Protein AF-A0A257W2F0-F1 (afdb_monomer_lite)

Secondary structure (DSSP, 8-state):
-TT-----SS-SS-----TTTT--THHHHHHTT---SS-TT----SS-----S--PPP--STTHHHHHHHHHHHHHHHTHHHHHHHHHHHHHHHHT-S---HHHIIIIIHHHHHHHHHTTT-HHHHHHHHHTSHHHH-GGGSS-SBPPHHHHHHHHHHHTTPPPPPTT-HHHHHHHHHHHHHHHHHTT--TT--SSTT--GGGT-TTTGGGGG-STTHHHHHHHHHHHHHHT-EEETTEEE---HHHHHHTSS-TTSHHHHHHHHHHHH-SSPPPHHHHHHHIIIIISTT---THHHHHHHHHHHHS--HHHHHHHHHHHHHHHHHHHTSGGGGB-

Radius of gyration: 28.96 Å; chains: 1; bounding box: 74×69×75 Å

pLDDT: mean 92.23, std 8.91, range [40.34, 98.69]

Foldseek 3Di:
DVPDPDDPPPDPDDDDDPPCPPQDAQNVCVVVVPDDPAHVVDDDDPDDDDDDDDDQDQDDDDCRVVVSVVSVVCVVCVVLQVVLLVVLLLVCCVQFNNDQDPCNSVPPSNVLSVVCVVVVNDCVVSCVPCCPDVNSVDLVRWQPAFQQQLCLLVVVCVLLVWDQDPVVPVVSNVVVVVVSQVSNVQLPRNPPCAPDPVGDCLSPPPDQRRVVSDDPRNLVSLLVSLLCQLPPADDDPRDGGHRQLVVSLVPFDCSLFLLSSLVSSCVRQFRDDDDPVVSQVLSCVQQQVNDNDRVSSNVLVVVCVVPPDPVSCVSNSRSSSRSVSVVSSDPRNSTD

Sequence (336 aa):
ALLNPTPANGSKDPQSNFDEGIYMDYKQFEKNHIVPRYEFGFGLSYTRFDYSKIAITGRSGATAGMQELDDLLNMIFSKHVEVSRYLARKLYRHFIYYKIDSATEINVIEPLALLLRNSNWEIKPVLETLLKSDHFFDMANRGCYIKSPIEFATGLCREFNVAFPNASDISKQYNMWQFIQDVGTVLQQDIGDPPDVAGWKAFYQTPQFYEIWINSDTLPFRNLFTDIMILSGYTQGGNTLIIDPVAFTKDLPNPQDPNQLIDDALDILYRVDVSDTAKAAIKTQALLTGQTQDHYWTNAWNSYIADPNPQTFQVVYTRLRNLYKYFMNLSEYQLS

Structure (mmCIF, N/CA/C/O backbone):
data_AF-A0A257W2F0-F1
#
_e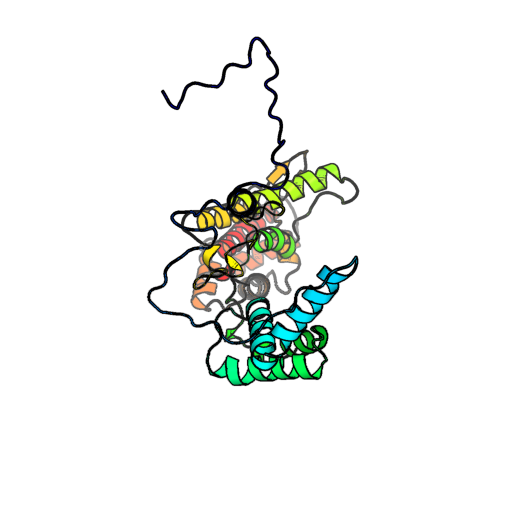ntry.id   AF-A0A257W2F0-F1
#
loop_
_atom_site.group_PDB
_atom_site.id
_atom_site.type_symbol
_atom_site.label_atom_id
_atom_site.label_alt_id
_atom_site.label_comp_id
_atom_site.label_asym_id
_atom_site.label_entity_id
_atom_site.label_seq_id
_atom_site.pdbx_PDB_ins_code
_atom_site.Cartn_x
_atom_site.Cartn_y
_atom_site.Cartn_z
_atom_site.occupancy
_atom_site.B_iso_or_equiv
_atom_site.auth_seq_id
_atom_site.auth_comp_id
_atom_site.auth_asym_id
_atom_site.auth_atom_id
_atom_site.pdbx_PDB_model_num
ATOM 1 N N . ALA A 1 1 ? 47.271 30.917 -4.966 1.00 48.25 1 ALA A N 1
ATOM 2 C CA . ALA A 1 1 ? 46.459 29.934 -4.224 1.00 48.25 1 ALA A CA 1
ATOM 3 C C . ALA A 1 1 ? 45.224 29.624 -5.058 1.00 48.25 1 ALA A C 1
ATOM 5 O O . ALA A 1 1 ? 44.589 30.560 -5.522 1.00 48.25 1 ALA A O 1
ATOM 6 N N . LEU A 1 2 ? 44.918 28.345 -5.288 1.00 40.34 2 LEU A N 1
ATOM 7 C CA . LEU A 1 2 ? 43.821 27.855 -6.148 1.00 40.34 2 LEU A CA 1
ATOM 8 C C . LEU A 1 2 ? 42.405 28.108 -5.582 1.00 40.34 2 LEU A C 1
ATOM 10 O O . LEU A 1 2 ? 41.431 27.605 -6.122 1.00 40.34 2 LEU A O 1
ATOM 14 N N . LEU A 1 3 ? 42.298 28.867 -4.489 1.00 40.97 3 LEU A N 1
ATOM 15 C CA . LEU A 1 3 ? 41.062 29.134 -3.747 1.00 40.97 3 LEU A CA 1
ATOM 16 C C . LEU A 1 3 ? 40.754 30.632 -3.634 1.00 40.97 3 LEU A C 1
ATOM 18 O O . LEU A 1 3 ? 39.936 31.036 -2.813 1.00 40.97 3 LEU A O 1
ATOM 22 N N . ASN A 1 4 ? 41.420 31.475 -4.424 1.00 52.75 4 ASN A N 1
ATOM 23 C CA . ASN A 1 4 ? 41.051 32.883 -4.462 1.00 52.75 4 ASN A CA 1
ATOM 24 C C . ASN A 1 4 ? 39.773 33.028 -5.302 1.00 52.75 4 ASN A C 1
ATOM 26 O O . ASN A 1 4 ? 39.770 32.563 -6.444 1.00 52.75 4 ASN A O 1
ATOM 30 N N . PRO A 1 5 ? 38.709 33.663 -4.782 1.00 55.75 5 PRO A N 1
ATOM 31 C CA . PRO A 1 5 ? 37.543 33.973 -5.597 1.00 55.75 5 PRO A CA 1
ATOM 32 C C . PRO A 1 5 ? 37.975 34.874 -6.758 1.00 55.75 5 PRO A C 1
ATOM 34 O O . PRO A 1 5 ? 38.733 35.824 -6.546 1.00 55.75 5 PRO A O 1
ATOM 37 N N . THR A 1 6 ? 37.513 34.582 -7.977 1.00 58.25 6 THR A N 1
ATOM 38 C CA . THR A 1 6 ? 37.716 35.477 -9.123 1.00 58.25 6 THR A CA 1
ATOM 39 C C . THR A 1 6 ? 37.028 36.802 -8.791 1.00 58.25 6 THR A C 1
ATOM 41 O O . THR A 1 6 ? 35.804 36.817 -8.641 1.00 58.25 6 THR A O 1
ATOM 44 N N . PRO A 1 7 ? 37.766 37.915 -8.629 1.00 59.81 7 PRO A N 1
ATOM 45 C CA . PRO A 1 7 ? 37.147 39.192 -8.328 1.00 59.81 7 PRO A CA 1
ATOM 46 C C . PRO A 1 7 ? 36.332 39.613 -9.548 1.00 59.81 7 PRO A C 1
ATOM 48 O O . PRO A 1 7 ? 36.879 39.749 -10.644 1.00 59.81 7 PRO A O 1
ATOM 51 N N . ALA A 1 8 ? 35.030 39.835 -9.370 1.00 56.97 8 ALA A N 1
ATOM 52 C CA . ALA A 1 8 ? 34.267 40.597 -10.344 1.00 56.97 8 ALA A CA 1
ATOM 53 C C . ALA A 1 8 ? 34.970 41.952 -10.465 1.00 56.97 8 ALA A C 1
ATOM 55 O O . ALA A 1 8 ? 35.202 42.614 -9.456 1.00 56.97 8 ALA A O 1
ATOM 56 N N . ASN A 1 9 ? 35.402 42.304 -11.672 1.00 60.00 9 ASN A N 1
ATOM 57 C CA . ASN A 1 9 ? 36.310 43.410 -11.977 1.00 60.00 9 ASN A CA 1
ATOM 58 C C . ASN A 1 9 ? 35.647 44.779 -11.674 1.00 60.00 9 ASN A C 1
ATOM 60 O O . ASN A 1 9 ? 35.274 45.518 -12.578 1.00 60.00 9 ASN A O 1
ATOM 64 N N . GLY A 1 10 ? 35.385 45.070 -10.396 1.00 62.78 10 GLY A N 1
ATOM 65 C CA . GLY A 1 10 ? 34.586 46.198 -9.910 1.00 62.78 10 GLY A CA 1
ATOM 66 C C . GLY A 1 10 ? 33.055 46.044 -9.996 1.00 62.78 10 GLY A C 1
ATOM 67 O O . GLY A 1 10 ? 32.354 46.944 -9.543 1.00 62.78 10 GLY A O 1
ATOM 68 N N . SER A 1 11 ? 32.514 44.944 -10.540 1.00 60.22 11 SER A N 1
ATOM 69 C CA . SER A 1 11 ? 31.058 44.731 -10.676 1.00 60.22 11 SER A CA 1
ATOM 70 C C . SER A 1 11 ? 30.459 44.019 -9.456 1.00 60.22 11 SER A C 1
ATOM 72 O O . SER A 1 11 ? 31.040 43.058 -8.958 1.00 60.22 11 SER A O 1
ATOM 74 N N . LYS A 1 12 ? 29.277 44.450 -8.991 1.00 66.06 12 LYS A N 1
ATOM 75 C CA . LYS A 1 12 ? 28.490 43.726 -7.969 1.00 66.06 12 LYS A CA 1
ATOM 76 C C . LYS A 1 12 ? 27.677 42.560 -8.548 1.00 66.06 12 LYS A C 1
ATOM 78 O O . LYS A 1 12 ? 27.169 41.755 -7.776 1.00 66.06 12 LYS A O 1
ATOM 83 N N . ASP A 1 13 ? 27.634 42.450 -9.876 1.00 67.25 13 ASP A N 1
ATOM 84 C CA . ASP A 1 13 ? 26.868 41.452 -10.620 1.00 67.25 13 ASP A CA 1
ATOM 85 C C . ASP A 1 13 ? 27.832 40.574 -11.437 1.00 67.25 13 ASP A C 1
ATOM 87 O O . ASP A 1 13 ? 28.092 40.871 -12.611 1.00 67.25 13 ASP A O 1
ATOM 91 N N . PRO A 1 14 ? 28.440 39.531 -10.840 1.00 70.38 14 PRO A N 1
ATOM 92 C CA . PRO A 1 14 ? 29.315 38.622 -11.572 1.00 70.38 14 PRO A CA 1
ATOM 93 C C . PRO A 1 14 ? 28.538 37.946 -12.709 1.00 70.38 14 PRO A C 1
ATOM 95 O O . PRO A 1 14 ? 27.479 37.366 -12.484 1.00 70.38 14 PRO A O 1
ATOM 98 N N . GLN A 1 15 ? 29.073 38.025 -13.928 1.00 77.94 15 GLN A N 1
ATOM 99 C CA . GLN A 1 15 ? 28.520 37.357 -15.107 1.00 77.94 15 GLN A CA 1
ATOM 100 C C . GLN A 1 15 ? 29.380 36.141 -15.456 1.00 77.94 15 GLN A C 1
ATOM 102 O O . GLN A 1 15 ? 30.610 36.213 -15.405 1.00 77.94 15 GLN A O 1
AT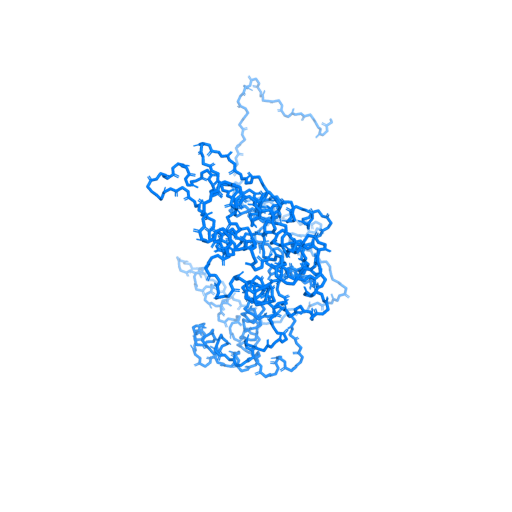OM 107 N N . SER A 1 16 ? 28.737 35.038 -15.829 1.00 78.44 16 SER A N 1
ATOM 108 C CA . SER A 1 16 ? 29.383 33.842 -16.366 1.00 78.44 16 SER A CA 1
ATOM 109 C C . SER A 1 16 ? 28.764 33.563 -17.729 1.00 78.44 16 SER A C 1
ATOM 111 O O . SER A 1 16 ? 27.573 33.276 -17.822 1.00 78.44 16 SER A O 1
ATOM 113 N N . ASN A 1 17 ? 29.565 33.716 -18.782 1.00 83.56 17 ASN A N 1
ATOM 114 C CA . ASN A 1 17 ? 29.134 33.459 -20.151 1.00 83.56 17 ASN A CA 1
ATOM 115 C C . ASN A 1 17 ? 29.461 32.007 -20.501 1.00 83.56 17 ASN A C 1
ATOM 117 O O . ASN A 1 17 ? 30.618 31.603 -20.406 1.00 83.56 17 ASN A O 1
ATOM 121 N N . PHE A 1 18 ? 28.444 31.247 -20.901 1.00 86.25 18 PHE A N 1
ATOM 122 C CA . PHE A 1 18 ? 28.545 29.830 -21.264 1.00 86.25 18 PHE A CA 1
ATOM 123 C C . PHE A 1 18 ? 28.818 29.701 -22.770 1.00 86.25 18 PHE A C 1
ATOM 125 O O . PHE A 1 18 ? 28.032 29.126 -23.529 1.00 86.25 18 PHE A O 1
ATOM 132 N N . ASP A 1 19 ? 29.914 30.316 -23.221 1.00 89.75 19 ASP A N 1
ATOM 133 C CA . ASP A 1 19 ? 30.294 30.389 -24.638 1.00 89.75 19 ASP A CA 1
ATOM 134 C C . ASP A 1 19 ? 30.668 29.005 -25.212 1.00 89.75 19 ASP A C 1
ATOM 136 O O . ASP A 1 19 ? 30.631 28.781 -26.425 1.00 89.75 19 ASP A O 1
ATOM 140 N N . GLU A 1 20 ? 30.992 28.042 -24.343 1.00 84.00 20 GLU A N 1
ATOM 141 C CA . GLU A 1 20 ? 31.202 26.633 -24.678 1.00 84.00 20 GLU A CA 1
ATOM 142 C C . GLU A 1 20 ? 29.919 25.914 -25.126 1.00 84.00 20 GLU A C 1
ATOM 144 O O . GLU A 1 20 ? 29.992 24.876 -25.793 1.00 84.00 20 GLU A O 1
ATOM 149 N N . GLY A 1 21 ? 28.741 26.459 -24.811 1.00 91.19 21 GLY A N 1
ATOM 150 C CA . GLY A 1 21 ? 27.449 25.872 -25.153 1.00 91.19 21 GLY A CA 1
ATOM 151 C C . GLY A 1 21 ? 27.308 24.434 -24.642 1.00 91.19 21 GLY A C 1
ATOM 152 O O . GLY A 1 21 ? 27.491 24.148 -23.465 1.00 91.19 21 GLY A O 1
ATOM 153 N N . ILE A 1 22 ? 26.981 23.494 -25.536 1.00 85.94 22 ILE A N 1
ATOM 154 C CA . ILE A 1 22 ? 26.820 22.075 -25.164 1.00 85.94 22 ILE A CA 1
ATOM 155 C C . ILE A 1 22 ? 28.151 21.337 -24.948 1.00 85.94 22 ILE A C 1
ATOM 157 O O . ILE A 1 22 ? 28.127 20.162 -24.578 1.00 85.94 22 ILE A O 1
ATOM 161 N N . TYR A 1 23 ? 29.294 21.965 -25.233 1.00 91.81 23 TYR A N 1
ATOM 162 C CA . TYR A 1 23 ? 30.604 21.315 -25.236 1.00 91.81 23 TYR A CA 1
ATOM 163 C C . TYR A 1 23 ? 31.265 21.413 -23.859 1.00 91.81 23 TYR A C 1
ATOM 165 O O . TYR A 1 23 ? 32.223 22.150 -23.653 1.00 91.81 23 TYR A O 1
ATOM 173 N N . MET A 1 24 ? 30.739 20.635 -22.917 1.00 89.69 24 MET A N 1
ATOM 174 C CA . MET A 1 24 ? 31.318 20.433 -21.588 1.00 89.69 24 MET A CA 1
ATOM 175 C C . MET A 1 24 ? 31.767 18.976 -21.416 1.00 89.69 24 MET A C 1
ATOM 177 O O . MET A 1 24 ? 31.245 18.082 -22.086 1.00 89.69 24 MET A O 1
ATOM 181 N N . ASP A 1 25 ? 32.724 18.747 -20.512 1.00 91.62 25 ASP A N 1
ATOM 182 C CA . ASP A 1 25 ? 33.255 17.416 -20.179 1.00 91.62 25 ASP A CA 1
ATOM 183 C C . ASP A 1 25 ? 33.729 16.646 -21.434 1.00 91.62 25 ASP A C 1
ATOM 185 O O . ASP A 1 25 ? 34.456 17.212 -22.257 1.00 91.62 25 ASP A O 1
ATOM 189 N N . TYR A 1 26 ? 33.322 15.390 -21.630 1.00 92.44 26 TYR A N 1
ATOM 190 C CA . TYR A 1 26 ? 33.743 14.564 -22.763 1.00 92.44 26 TYR A CA 1
ATOM 191 C C . TYR A 1 26 ? 33.498 15.222 -24.125 1.00 92.44 26 TYR A C 1
ATOM 193 O O . TYR A 1 26 ? 34.340 15.106 -25.010 1.00 92.44 26 TYR A O 1
ATOM 201 N N . LYS A 1 27 ? 32.419 16.003 -24.280 1.00 90.56 27 LYS A N 1
ATOM 202 C CA . LYS A 1 27 ? 32.111 16.699 -25.541 1.00 90.56 27 LYS A CA 1
ATOM 203 C C . LYS A 1 27 ? 33.173 17.737 -25.897 1.00 90.56 27 LYS A C 1
ATOM 205 O O . LYS A 1 27 ? 33.457 17.951 -27.073 1.00 90.56 27 LYS A O 1
ATOM 210 N N . GLN A 1 28 ? 33.772 18.382 -24.894 1.00 93.75 28 GLN A N 1
ATOM 211 C CA . GLN A 1 28 ? 34.873 19.325 -25.099 1.00 93.75 28 GLN A CA 1
ATOM 212 C C . GLN A 1 28 ? 36.172 18.596 -25.464 1.00 93.75 28 GLN A C 1
ATOM 214 O O . GLN A 1 28 ? 36.930 19.072 -26.311 1.00 93.75 28 GLN A O 1
ATOM 219 N N . PHE A 1 29 ? 36.426 17.440 -24.842 1.00 92.81 29 PHE A N 1
ATOM 220 C CA . PHE A 1 29 ? 37.590 16.604 -25.142 1.00 92.81 29 PHE A CA 1
ATOM 221 C C . PHE A 1 29 ? 37.514 16.053 -26.568 1.00 92.81 29 PHE A C 1
ATOM 223 O O . PHE A 1 29 ? 38.490 16.155 -27.308 1.00 92.81 29 PHE A O 1
ATOM 230 N N . GLU A 1 30 ? 36.344 15.565 -26.982 1.00 90.00 30 GLU A N 1
ATOM 231 C CA . GLU A 1 30 ? 36.080 15.101 -28.345 1.00 90.00 30 GLU A CA 1
ATOM 232 C C . GLU A 1 30 ? 36.246 16.227 -29.370 1.00 90.00 30 GLU A C 1
ATOM 234 O O . GLU A 1 30 ? 36.994 16.069 -30.335 1.00 90.00 30 GLU A O 1
ATOM 239 N N . LYS A 1 31 ? 35.618 17.390 -29.132 1.00 89.75 31 LYS A N 1
ATOM 240 C CA . LYS A 1 31 ? 35.684 18.553 -30.034 1.00 89.75 31 LYS A CA 1
ATOM 241 C C . LYS A 1 31 ? 37.113 19.045 -30.273 1.00 89.75 31 LYS A C 1
ATOM 243 O O . LYS A 1 31 ? 37.434 19.460 -31.383 1.00 89.75 31 LYS A O 1
ATOM 248 N N . ASN A 1 32 ? 37.954 19.018 -29.241 1.00 94.25 32 ASN A N 1
ATOM 249 C CA . ASN A 1 32 ? 39.325 19.530 -29.301 1.00 94.25 32 ASN A CA 1
ATOM 250 C C . ASN A 1 32 ? 40.380 18.424 -29.473 1.00 94.25 32 ASN A C 1
ATOM 252 O O . ASN A 1 32 ? 41.573 18.715 -29.390 1.00 94.25 32 ASN A O 1
ATOM 256 N N . HIS A 1 33 ? 39.962 17.171 -29.681 1.00 93.06 33 HIS A N 1
ATOM 257 C CA . HIS A 1 33 ? 40.843 16.004 -29.802 1.00 93.06 33 HIS A CA 1
ATOM 258 C C . HIS A 1 33 ? 41.819 15.824 -28.618 1.00 93.06 33 HIS A C 1
ATOM 260 O O . HIS A 1 33 ? 42.980 15.451 -28.797 1.00 93.06 33 HIS A O 1
ATOM 266 N N . ILE A 1 34 ? 41.358 16.092 -27.393 1.00 95.12 34 ILE A N 1
ATOM 267 C CA . ILE A 1 34 ? 42.137 15.915 -26.159 1.00 95.12 34 ILE A CA 1
ATOM 268 C C . ILE A 1 34 ? 41.982 14.467 -25.682 1.00 95.12 34 ILE A C 1
ATOM 270 O O . ILE A 1 34 ? 40.866 14.013 -25.446 1.00 95.12 34 ILE A O 1
ATOM 274 N N . VAL A 1 35 ? 43.094 13.749 -25.489 1.00 95.00 35 VAL A N 1
ATOM 275 C CA . VAL A 1 35 ? 43.085 12.370 -24.968 1.00 95.00 35 VAL A CA 1
ATOM 276 C C . VAL A 1 35 ? 43.038 12.394 -23.432 1.00 95.00 35 VAL A C 1
ATOM 278 O O . VAL A 1 35 ? 44.012 12.833 -22.809 1.00 95.00 35 VAL A O 1
ATOM 281 N N . PRO A 1 36 ? 41.942 11.947 -22.791 1.00 93.69 36 PRO A N 1
ATOM 282 C CA . PRO A 1 36 ? 41.866 11.882 -21.337 1.00 93.69 36 PRO A CA 1
ATOM 283 C C . PRO A 1 36 ? 42.698 10.714 -20.786 1.00 93.69 36 PRO A C 1
ATOM 285 O O . PRO A 1 36 ? 42.988 9.745 -21.482 1.00 93.69 36 PRO A O 1
ATOM 288 N N . ARG A 1 37 ? 43.064 10.784 -19.498 1.00 93.69 37 ARG A N 1
ATOM 289 C CA . ARG A 1 37 ? 43.690 9.647 -18.793 1.00 93.69 37 ARG A CA 1
ATOM 290 C C . ARG A 1 37 ? 42.714 8.476 -18.627 1.00 93.69 37 ARG A C 1
ATOM 292 O O . ARG A 1 37 ? 43.133 7.332 -18.738 1.00 93.69 37 ARG A O 1
ATOM 299 N N . TYR A 1 38 ? 41.458 8.800 -18.333 1.00 92.69 38 TYR A N 1
ATOM 300 C CA . TYR A 1 38 ? 40.310 7.901 -18.297 1.00 92.69 38 TYR A CA 1
ATOM 301 C C . TYR A 1 38 ? 39.140 8.674 -18.894 1.00 92.69 38 TYR A C 1
ATOM 303 O O . TYR A 1 38 ? 38.843 9.781 -18.439 1.00 92.69 38 TYR A O 1
ATOM 311 N N . GLU A 1 39 ? 38.545 8.149 -19.952 1.00 91.19 39 GLU A N 1
ATOM 312 C CA . GLU A 1 39 ? 37.433 8.772 -20.654 1.00 91.19 39 GLU A CA 1
ATOM 313 C C . GLU A 1 39 ? 36.128 8.703 -19.857 1.00 91.19 39 GLU A C 1
ATOM 315 O O . GLU A 1 39 ? 35.960 7.899 -18.936 1.00 91.19 39 GLU A O 1
ATOM 320 N N . PHE A 1 40 ? 35.173 9.552 -20.229 1.00 89.31 40 PHE A N 1
ATOM 321 C CA . PHE A 1 40 ? 33.816 9.454 -19.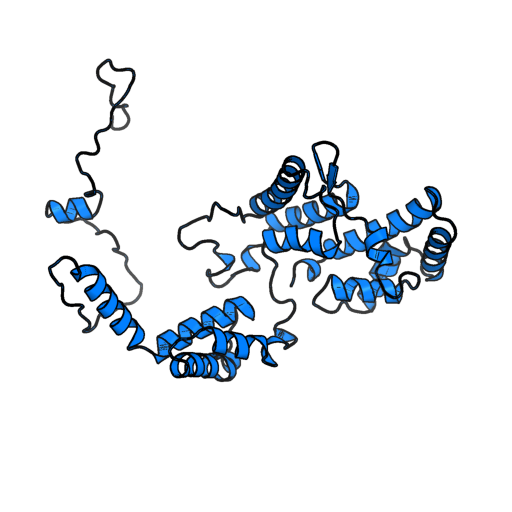712 1.00 89.31 40 PHE A CA 1
ATOM 322 C C . PHE A 1 40 ? 33.242 8.061 -20.006 1.00 89.31 40 PHE A C 1
ATOM 324 O O . PHE A 1 40 ? 33.273 7.592 -21.141 1.00 89.31 40 PHE A O 1
ATOM 331 N N . GLY A 1 41 ? 32.732 7.393 -18.969 1.00 89.69 41 GLY A N 1
ATOM 332 C CA . GLY A 1 41 ? 32.238 6.017 -19.061 1.00 89.69 41 GLY A CA 1
ATOM 333 C C . GLY A 1 41 ? 33.307 4.926 -18.899 1.00 89.69 41 GLY A C 1
ATOM 334 O O . GLY A 1 41 ? 32.951 3.748 -18.910 1.00 89.69 41 GLY A O 1
ATOM 335 N N . PHE A 1 42 ? 34.585 5.270 -18.700 1.00 91.44 42 PHE A N 1
ATOM 336 C CA . PHE A 1 42 ? 35.628 4.284 -18.411 1.00 91.44 42 PHE A CA 1
ATOM 337 C C . PHE A 1 42 ? 35.436 3.638 -17.030 1.00 91.44 42 PHE A C 1
ATOM 339 O O . PHE A 1 42 ? 35.337 4.320 -16.009 1.00 91.44 42 PHE A O 1
ATOM 346 N N . GLY A 1 43 ? 35.462 2.305 -16.983 1.00 91.44 43 GLY A N 1
ATOM 347 C CA . GLY A 1 43 ? 35.421 1.531 -15.745 1.00 91.44 43 GLY A CA 1
ATOM 348 C C . GLY A 1 43 ? 35.912 0.102 -15.960 1.00 91.44 43 GLY A C 1
ATOM 349 O O . GLY A 1 43 ? 35.514 -0.568 -16.911 1.00 91.44 43 GLY A O 1
ATOM 350 N N . LEU A 1 44 ? 36.792 -0.374 -15.077 1.00 91.31 44 LEU A N 1
ATOM 351 C CA . LEU A 1 44 ? 37.266 -1.757 -15.106 1.00 91.31 44 LEU A CA 1
ATOM 352 C C . LEU A 1 44 ? 36.238 -2.708 -14.480 1.00 91.31 44 LEU A C 1
ATOM 354 O O . LEU A 1 44 ? 35.459 -2.330 -13.608 1.00 91.31 44 LEU A O 1
ATOM 358 N N . SER A 1 45 ? 36.298 -3.973 -14.888 1.00 86.62 45 SER A N 1
ATOM 359 C CA . SER A 1 45 ? 35.594 -5.084 -14.250 1.00 86.62 45 SER A CA 1
ATOM 360 C C . SER A 1 45 ? 36.584 -6.195 -13.905 1.00 86.62 45 SER A C 1
ATOM 362 O O . SER A 1 45 ? 37.673 -6.274 -14.476 1.00 86.62 45 SER A O 1
ATOM 364 N N . TYR A 1 46 ? 36.203 -7.076 -12.980 1.00 88.38 46 TYR A N 1
ATOM 365 C CA . TYR A 1 46 ? 36.967 -8.289 -12.675 1.00 88.38 46 TYR A CA 1
ATOM 366 C C . TYR A 1 46 ? 36.885 -9.350 -13.788 1.00 88.38 46 TYR A C 1
ATOM 368 O O . TYR A 1 46 ? 37.598 -10.348 -13.732 1.00 88.38 46 TYR A O 1
ATOM 376 N N . THR A 1 47 ? 36.042 -9.141 -14.806 1.00 78.25 47 THR A N 1
ATOM 377 C CA . THR A 1 47 ? 35.968 -9.965 -16.022 1.00 78.25 47 THR A CA 1
ATOM 378 C C . THR A 1 47 ? 36.118 -9.110 -17.285 1.00 78.25 47 THR A C 1
ATOM 380 O O . THR A 1 47 ? 36.135 -7.880 -17.219 1.00 78.25 47 THR A O 1
ATOM 383 N N . ARG A 1 48 ? 36.241 -9.758 -18.447 1.00 82.62 48 ARG A N 1
ATOM 384 C CA . ARG A 1 48 ? 36.315 -9.105 -19.761 1.00 82.62 48 ARG A CA 1
ATOM 385 C C . ARG A 1 48 ? 34.999 -9.280 -20.510 1.00 82.62 48 ARG A C 1
ATOM 387 O O . ARG A 1 48 ? 34.397 -10.349 -20.461 1.00 82.62 48 ARG A O 1
ATOM 394 N N . PHE A 1 49 ? 34.583 -8.227 -21.202 1.00 81.38 49 PHE A N 1
ATOM 395 C CA . PHE A 1 49 ? 33.399 -8.222 -22.052 1.00 81.38 49 PHE A CA 1
ATOM 396 C C . PHE A 1 49 ? 33.830 -8.016 -23.497 1.00 81.38 49 PHE A C 1
ATOM 398 O O . PHE A 1 49 ? 34.579 -7.083 -23.785 1.00 81.38 49 PHE A O 1
ATOM 405 N N . ASP A 1 50 ? 33.323 -8.855 -24.393 1.00 83.69 50 ASP A N 1
ATOM 406 C CA . ASP A 1 50 ? 33.503 -8.693 -25.830 1.00 83.69 50 ASP A CA 1
ATOM 407 C C . ASP A 1 50 ? 32.204 -8.167 -26.447 1.00 83.69 50 ASP A C 1
ATOM 409 O O . ASP A 1 50 ? 31.138 -8.772 -26.312 1.00 83.69 50 ASP A O 1
ATOM 413 N N . TYR A 1 51 ? 32.292 -7.042 -27.153 1.00 73.25 51 TYR A N 1
ATOM 414 C CA . TYR A 1 51 ? 31.205 -6.557 -28.000 1.00 73.25 51 TYR A CA 1
ATOM 415 C C . TYR A 1 51 ? 31.306 -7.242 -29.363 1.00 73.25 51 TYR A C 1
ATOM 417 O O . TYR A 1 51 ? 32.380 -7.287 -29.961 1.00 73.25 51 TYR A O 1
ATOM 425 N N . SER A 1 52 ? 30.194 -7.759 -29.892 1.00 76.94 52 SER A N 1
ATOM 426 C CA . SER A 1 52 ? 30.189 -8.369 -31.225 1.00 76.94 52 SER A CA 1
ATOM 427 C C . SER A 1 52 ? 29.094 -7.810 -32.135 1.00 76.94 52 SER A C 1
ATOM 429 O O . SER A 1 52 ? 27.926 -7.736 -31.770 1.00 76.94 52 SER A O 1
ATOM 431 N N . LYS A 1 53 ? 29.538 -7.419 -33.340 1.00 67.75 53 LYS A N 1
ATOM 432 C CA . LYS A 1 53 ? 28.812 -7.264 -34.615 1.00 67.75 53 LYS A CA 1
ATOM 433 C C . LYS A 1 53 ? 27.331 -6.867 -34.546 1.00 67.75 53 LYS A C 1
ATOM 435 O O . LYS A 1 53 ? 26.501 -7.523 -35.174 1.00 67.75 53 LYS A O 1
ATOM 440 N N . ILE A 1 54 ? 27.017 -5.739 -33.915 1.00 70.31 54 ILE A N 1
ATOM 441 C CA . ILE A 1 54 ? 25.850 -4.957 -34.326 1.00 70.31 54 ILE A CA 1
ATOM 442 C C . ILE A 1 54 ? 26.246 -3.486 -34.411 1.00 70.31 54 ILE A C 1
ATOM 444 O O . ILE A 1 54 ? 26.752 -2.919 -33.448 1.00 70.31 54 ILE A O 1
ATOM 448 N N . ALA A 1 55 ? 26.059 -2.900 -35.591 1.00 78.81 55 ALA A N 1
ATOM 449 C CA . ALA A 1 55 ? 26.306 -1.494 -35.860 1.00 78.81 55 ALA A CA 1
ATOM 450 C C . ALA A 1 55 ? 25.022 -0.880 -36.414 1.00 78.81 55 ALA A C 1
ATOM 452 O O . ALA A 1 55 ? 24.445 -1.401 -37.370 1.00 78.81 55 ALA A O 1
ATOM 453 N N . ILE A 1 56 ? 24.594 0.225 -35.815 1.00 85.38 56 ILE A N 1
ATOM 454 C CA . ILE A 1 56 ? 23.573 1.094 -36.393 1.00 85.38 56 ILE A CA 1
ATOM 455 C C . ILE A 1 56 ? 24.314 2.017 -37.349 1.00 85.38 56 ILE A C 1
ATOM 457 O O . ILE A 1 56 ? 25.278 2.677 -36.961 1.00 85.38 56 ILE A O 1
ATOM 461 N N . THR A 1 57 ? 23.932 1.999 -38.623 1.00 86.56 57 THR A N 1
ATOM 462 C CA . THR A 1 57 ? 24.612 2.825 -39.625 1.00 86.56 57 THR A CA 1
ATOM 463 C C . THR A 1 57 ? 24.140 4.261 -39.471 1.00 86.56 57 THR A C 1
ATOM 465 O O . THR A 1 57 ? 22.940 4.507 -39.557 1.00 86.56 57 THR A O 1
ATOM 468 N N . GLY A 1 58 ? 25.081 5.187 -39.274 1.00 89.12 58 GLY A N 1
ATOM 469 C CA . GLY A 1 58 ? 24.777 6.613 -39.187 1.00 89.12 58 GLY A CA 1
ATOM 470 C C . GLY A 1 58 ? 24.099 7.130 -40.457 1.00 89.12 58 GLY A C 1
ATOM 471 O O . GLY A 1 58 ? 24.471 6.753 -41.574 1.00 89.12 58 GLY A O 1
ATOM 472 N N . ARG A 1 59 ? 23.096 7.987 -40.286 1.00 91.25 59 ARG A N 1
ATOM 473 C CA . ARG A 1 59 ? 22.271 8.566 -41.350 1.00 91.25 59 ARG A CA 1
ATOM 474 C C . ARG A 1 59 ? 22.386 10.092 -41.321 1.00 91.25 59 ARG A C 1
ATOM 476 O O . ARG A 1 59 ? 22.686 10.703 -40.302 1.00 91.25 59 ARG A O 1
ATOM 483 N N . SER A 1 60 ? 22.112 10.722 -42.459 1.00 92.56 60 SER A N 1
ATOM 484 C CA . SER A 1 60 ? 22.088 12.184 -42.598 1.00 92.56 60 SER A CA 1
ATOM 485 C C . SER A 1 60 ? 20.706 12.649 -43.043 1.00 92.56 60 SER A C 1
ATOM 487 O O . SER A 1 60 ? 20.043 11.969 -43.825 1.00 92.56 60 SER A O 1
ATOM 489 N N . GLY A 1 61 ? 20.285 13.829 -42.587 1.00 92.88 61 GLY A N 1
ATOM 490 C CA . GLY A 1 61 ? 18.999 14.438 -42.940 1.00 92.88 61 GLY A CA 1
ATOM 491 C C . GLY A 1 61 ? 18.077 14.638 -41.738 1.00 92.88 61 GLY A C 1
ATOM 492 O O . GLY A 1 61 ? 18.363 14.191 -40.631 1.00 92.88 61 GLY A O 1
ATOM 493 N N . ALA A 1 62 ? 16.953 15.325 -41.957 1.00 93.19 62 ALA A N 1
ATOM 494 C CA . ALA A 1 62 ? 16.060 15.763 -40.880 1.00 93.19 62 ALA A CA 1
ATOM 495 C C . ALA A 1 62 ? 15.448 14.610 -40.055 1.00 93.19 62 ALA A C 1
ATOM 497 O O . ALA A 1 62 ? 15.112 14.806 -38.892 1.00 93.19 62 ALA A O 1
ATOM 498 N N . THR A 1 63 ? 15.317 13.412 -40.634 1.00 94.12 63 THR A N 1
ATOM 499 C CA . THR A 1 63 ? 14.732 12.228 -39.977 1.00 94.12 63 THR A CA 1
ATOM 500 C C . THR A 1 63 ? 15.770 11.222 -39.483 1.00 94.12 63 THR A C 1
ATOM 502 O O . THR A 1 63 ? 15.383 10.178 -38.963 1.00 94.12 63 THR A O 1
ATOM 505 N N . ALA A 1 64 ? 17.069 11.504 -39.646 1.00 92.38 64 ALA A N 1
ATOM 506 C CA . ALA A 1 64 ? 18.148 10.549 -39.389 1.00 92.38 64 ALA A CA 1
ATOM 507 C C . ALA A 1 64 ? 18.108 9.970 -37.967 1.00 92.38 64 ALA A C 1
ATOM 509 O O . ALA A 1 64 ? 18.099 8.754 -37.812 1.00 92.38 64 ALA A O 1
ATOM 510 N N . GLY A 1 65 ? 17.971 10.818 -36.942 1.00 90.12 65 GLY A N 1
ATOM 511 C CA . GLY A 1 65 ? 17.948 10.357 -35.549 1.00 90.12 65 GLY A CA 1
ATOM 512 C C . GLY A 1 65 ? 16.752 9.459 -35.207 1.00 90.12 65 GLY A C 1
ATOM 513 O O . GLY A 1 65 ? 16.894 8.510 -34.445 1.00 90.12 65 GLY A O 1
ATOM 514 N N . MET A 1 66 ? 15.579 9.705 -35.801 1.00 93.00 66 MET A N 1
ATOM 515 C CA . MET A 1 66 ? 14.382 8.873 -35.581 1.00 93.00 66 MET A CA 1
ATOM 516 C C . MET A 1 66 ? 14.557 7.484 -36.207 1.00 93.00 66 MET A C 1
ATOM 518 O O . MET A 1 66 ? 14.232 6.460 -35.625 1.00 93.00 66 MET A O 1
ATOM 522 N N . GLN A 1 67 ? 15.169 7.468 -37.381 1.00 93.50 67 GLN A N 1
ATOM 523 C CA . GLN A 1 67 ? 15.520 6.280 -38.136 1.00 93.50 67 GLN A CA 1
ATOM 524 C C . GLN A 1 67 ? 16.618 5.429 -37.470 1.00 93.50 67 GLN A C 1
ATOM 526 O O . GLN A 1 67 ? 16.552 4.203 -37.498 1.00 93.50 67 GLN A O 1
ATOM 531 N N . GLU A 1 68 ? 17.626 6.068 -36.879 1.00 93.62 68 GLU A N 1
ATOM 532 C CA . GLU A 1 68 ? 18.655 5.401 -36.071 1.00 93.62 68 GLU A CA 1
ATOM 533 C C . GLU A 1 68 ? 18.077 4.850 -34.760 1.00 93.62 68 GLU A C 1
ATOM 535 O O . GLU A 1 68 ? 18.473 3.772 -34.315 1.00 93.62 68 GLU A O 1
ATOM 540 N N . LEU A 1 69 ? 17.107 5.551 -34.161 1.00 91.94 69 LEU A N 1
ATOM 541 C CA . LEU A 1 69 ? 16.362 5.055 -33.005 1.00 91.94 69 LEU A CA 1
ATOM 542 C C . LEU A 1 69 ? 15.550 3.801 -33.359 1.00 91.94 69 LEU A C 1
ATOM 544 O O . LEU A 1 69 ? 15.589 2.831 -32.606 1.00 91.94 69 LEU A O 1
ATOM 548 N N . ASP A 1 70 ? 14.870 3.778 -34.505 1.00 93.50 70 ASP A N 1
ATOM 549 C CA . ASP A 1 70 ? 14.157 2.583 -34.970 1.00 93.50 70 ASP A CA 1
ATOM 550 C C . ASP A 1 70 ? 15.116 1.400 -35.171 1.00 93.50 70 ASP A C 1
ATOM 552 O O . ASP A 1 70 ? 14.823 0.285 -34.740 1.00 93.50 70 ASP A O 1
ATOM 556 N N . ASP A 1 71 ? 16.292 1.627 -35.766 1.00 92.56 71 ASP A N 1
ATOM 557 C CA . ASP A 1 71 ? 17.331 0.598 -35.895 1.00 92.56 71 ASP A CA 1
ATOM 558 C C . ASP A 1 71 ? 17.797 0.080 -34.522 1.00 92.56 71 ASP A C 1
ATOM 560 O O . ASP A 1 71 ? 17.957 -1.132 -34.344 1.00 92.56 71 ASP A O 1
ATOM 564 N N . LEU A 1 72 ? 17.983 0.974 -33.541 1.00 90.94 72 LEU A N 1
ATOM 565 C CA . LEU A 1 72 ? 18.343 0.619 -32.165 1.00 90.94 72 LEU A CA 1
ATOM 566 C C . LEU A 1 72 ? 17.272 -0.255 -31.511 1.00 90.94 72 LEU A C 1
ATOM 568 O O . LEU A 1 72 ? 17.587 -1.285 -30.909 1.00 90.94 72 LEU A O 1
ATOM 572 N N . LEU A 1 73 ? 16.005 0.139 -31.631 1.00 92.25 73 LEU A N 1
ATOM 573 C CA . LEU A 1 73 ? 14.884 -0.611 -31.078 1.00 92.25 73 LEU A CA 1
ATOM 574 C C . LEU A 1 73 ? 14.754 -1.971 -31.768 1.00 92.25 73 LEU A C 1
ATOM 576 O O . LEU A 1 73 ? 14.692 -2.992 -31.087 1.00 92.25 73 LEU A O 1
ATOM 580 N N . ASN A 1 74 ? 14.826 -2.022 -33.097 1.00 91.94 74 ASN A N 1
ATOM 581 C CA . ASN A 1 74 ? 14.812 -3.272 -33.858 1.00 91.94 74 ASN A CA 1
ATOM 582 C C . ASN A 1 74 ? 15.960 -4.200 -33.449 1.00 91.94 74 ASN A C 1
ATOM 584 O O . ASN A 1 74 ? 15.759 -5.403 -33.279 1.00 91.94 74 ASN A O 1
ATOM 588 N N . MET A 1 75 ? 17.155 -3.650 -33.227 1.00 89.94 75 MET A N 1
ATOM 589 C CA . MET A 1 75 ? 18.291 -4.403 -32.709 1.00 89.94 75 MET A CA 1
ATOM 590 C C . MET A 1 75 ? 17.986 -5.008 -31.335 1.00 89.94 75 MET A C 1
ATOM 592 O O . MET A 1 75 ? 18.205 -6.206 -31.145 1.00 89.94 75 MET A O 1
ATOM 596 N N . ILE A 1 76 ? 17.489 -4.216 -30.380 1.00 90.56 76 ILE A N 1
ATOM 597 C CA . ILE A 1 76 ? 17.163 -4.698 -29.029 1.00 90.56 76 ILE A CA 1
ATOM 598 C C . ILE A 1 76 ? 16.097 -5.795 -29.116 1.00 90.56 76 ILE A C 1
ATOM 600 O O . ILE A 1 76 ? 16.297 -6.904 -28.619 1.00 90.56 76 ILE A O 1
ATOM 604 N N . PHE A 1 77 ? 14.998 -5.526 -29.820 1.00 92.94 77 PHE A N 1
ATOM 605 C CA . PHE A 1 77 ? 13.864 -6.438 -29.945 1.00 92.94 77 PHE A CA 1
ATOM 606 C C . PHE A 1 77 ? 14.152 -7.657 -30.834 1.00 92.94 77 PHE A C 1
ATOM 608 O O . PHE A 1 77 ? 13.460 -8.665 -30.706 1.00 92.94 77 PHE A O 1
ATOM 615 N N . SER A 1 78 ? 15.225 -7.654 -31.638 1.00 92.38 78 SER A N 1
ATOM 616 C CA . SER A 1 78 ? 15.725 -8.869 -32.305 1.00 92.38 78 SER A CA 1
ATOM 617 C C . SER A 1 78 ? 16.111 -9.963 -31.300 1.00 92.38 78 SER A C 1
ATOM 619 O O . SER A 1 78 ? 16.025 -11.153 -31.602 1.00 92.38 78 SER A O 1
ATOM 621 N N . LYS A 1 79 ? 16.466 -9.583 -30.063 1.00 93.69 79 LYS A N 1
ATOM 622 C CA . LYS A 1 79 ? 16.657 -10.493 -28.923 1.00 93.69 79 LYS A CA 1
ATOM 623 C C . LYS A 1 79 ? 15.330 -10.774 -28.219 1.00 93.69 79 LYS A C 1
ATOM 625 O O . LYS A 1 79 ? 15.255 -10.767 -26.992 1.00 93.69 79 LYS A O 1
ATOM 630 N N . HIS A 1 80 ? 14.278 -11.035 -28.996 1.00 94.62 80 HIS A N 1
ATOM 631 C CA . HIS A 1 80 ? 12.893 -11.046 -28.525 1.00 94.62 80 HIS A CA 1
ATOM 632 C C . HIS A 1 80 ? 12.663 -11.944 -27.302 1.00 94.62 80 HIS A C 1
ATOM 634 O O . HIS A 1 80 ? 11.867 -11.595 -26.434 1.00 94.62 80 HIS A O 1
ATOM 640 N N . VAL A 1 81 ? 13.355 -13.087 -27.195 1.00 96.75 81 VAL A N 1
ATOM 641 C CA . VAL A 1 81 ? 13.228 -14.001 -26.046 1.00 96.75 81 VAL A CA 1
ATOM 642 C C . VAL A 1 81 ? 13.718 -13.326 -24.765 1.00 96.75 81 VAL A C 1
ATOM 644 O O . VAL A 1 81 ? 12.976 -13.259 -23.792 1.00 96.75 81 VAL A O 1
ATOM 647 N N . GLU A 1 82 ? 14.925 -12.764 -24.777 1.00 96.44 82 GLU A N 1
ATOM 648 C CA . GLU A 1 82 ? 15.502 -12.128 -23.589 1.00 96.44 82 GLU A CA 1
ATOM 649 C C . GLU A 1 82 ? 14.786 -10.830 -23.222 1.00 96.44 82 GLU A C 1
ATOM 651 O O . GLU A 1 82 ? 14.530 -10.584 -22.045 1.00 96.44 82 GLU A O 1
ATOM 656 N N . VAL A 1 83 ? 14.380 -10.036 -24.218 1.00 96.62 83 VAL A N 1
ATOM 657 C CA . VAL A 1 83 ? 13.607 -8.806 -23.988 1.00 96.62 83 VAL A CA 1
ATOM 658 C C . VAL A 1 83 ? 12.264 -9.122 -23.335 1.00 96.62 83 VAL A C 1
ATOM 660 O O . VAL A 1 83 ? 11.908 -8.521 -22.325 1.00 96.62 83 VAL A O 1
ATOM 663 N N . SER A 1 84 ? 11.522 -10.096 -23.864 1.00 98.06 84 SER A N 1
ATOM 664 C CA . SER A 1 84 ? 10.218 -10.458 -23.297 1.00 98.06 84 SER A CA 1
ATOM 665 C C . SER A 1 84 ? 10.325 -11.095 -21.913 1.00 98.06 84 SER A C 1
ATOM 667 O O . SER A 1 84 ? 9.517 -10.761 -21.051 1.00 98.06 84 SER A O 1
ATOM 669 N N . ARG A 1 85 ? 11.345 -11.925 -21.646 1.00 98.25 85 ARG A N 1
ATOM 670 C CA . ARG A 1 85 ? 11.643 -12.416 -20.287 1.00 98.25 85 ARG A CA 1
ATOM 671 C C . ARG A 1 85 ? 11.965 -11.267 -19.343 1.00 98.25 85 ARG A C 1
ATOM 673 O O . ARG A 1 85 ? 11.430 -11.209 -18.243 1.00 98.25 85 ARG A O 1
ATOM 680 N N . TYR A 1 86 ? 12.814 -10.332 -19.764 1.00 96.38 86 TYR A N 1
ATOM 681 C CA . TYR A 1 86 ? 13.160 -9.160 -18.963 1.00 96.38 86 TYR A CA 1
ATOM 682 C C . TYR A 1 86 ? 11.916 -8.343 -18.587 1.00 96.38 86 TYR A C 1
ATOM 684 O O . TYR A 1 86 ? 11.721 -8.035 -17.410 1.00 96.38 86 TYR A O 1
ATOM 692 N N . LEU A 1 87 ? 11.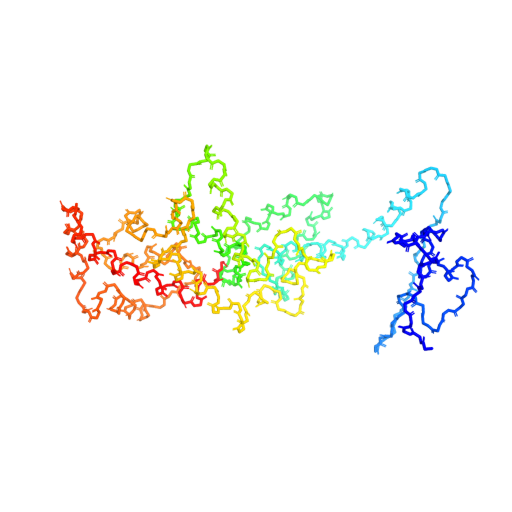046 -8.056 -19.559 1.00 96.75 87 LEU A N 1
ATOM 693 C CA . LEU A 1 87 ? 9.793 -7.336 -19.329 1.00 96.75 87 LEU A CA 1
ATOM 694 C C . LEU A 1 87 ? 8.832 -8.128 -18.431 1.00 96.75 87 LEU A C 1
ATOM 696 O O . LEU A 1 87 ? 8.331 -7.572 -17.456 1.00 96.75 87 LEU A O 1
ATOM 700 N N . ALA A 1 88 ? 8.637 -9.425 -18.683 1.00 97.94 88 ALA A N 1
ATOM 701 C CA . ALA A 1 88 ? 7.793 -10.288 -17.856 1.00 97.94 88 ALA A CA 1
ATOM 702 C C . ALA A 1 88 ? 8.279 -10.341 -16.398 1.00 97.94 88 ALA A C 1
ATOM 704 O O . ALA A 1 88 ? 7.480 -10.158 -15.483 1.00 97.94 88 ALA A O 1
ATOM 705 N N . ARG A 1 89 ? 9.593 -10.480 -16.162 1.00 96.88 89 ARG A N 1
ATOM 706 C CA . ARG A 1 89 ? 10.172 -10.413 -14.810 1.00 96.88 89 ARG A CA 1
ATOM 707 C C . ARG A 1 89 ? 9.952 -9.047 -14.166 1.00 96.88 89 ARG A C 1
ATOM 709 O O . ARG A 1 89 ? 9.694 -8.997 -12.971 1.00 96.88 89 ARG A O 1
ATOM 716 N N . LYS A 1 90 ? 10.050 -7.936 -14.906 1.00 93.94 90 LYS A N 1
ATOM 717 C CA . LYS A 1 90 ? 9.759 -6.603 -14.345 1.00 93.94 90 LYS A CA 1
ATOM 718 C C . LYS A 1 90 ? 8.305 -6.476 -13.898 1.00 93.94 90 LYS A C 1
ATOM 720 O O . LYS A 1 90 ? 8.071 -6.019 -12.785 1.00 93.94 90 LYS A O 1
ATOM 725 N N . LEU A 1 91 ? 7.360 -6.905 -14.734 1.00 95.12 91 LEU A N 1
ATOM 726 C CA . LEU A 1 91 ? 5.937 -6.900 -14.388 1.00 95.12 91 LEU A CA 1
ATOM 727 C C . LEU A 1 91 ? 5.671 -7.797 -13.174 1.00 95.12 91 LEU A C 1
ATOM 729 O O . LEU A 1 91 ? 5.047 -7.357 -12.215 1.00 95.12 91 LEU A O 1
ATOM 733 N N . TYR A 1 92 ? 6.224 -9.010 -13.171 1.00 94.75 92 TYR A N 1
ATOM 734 C CA . TYR A 1 92 ? 6.107 -9.934 -12.046 1.00 94.75 92 TYR A CA 1
ATOM 735 C C . TYR A 1 92 ? 6.643 -9.333 -10.742 1.00 94.75 92 TYR A C 1
ATOM 737 O O . TYR A 1 92 ? 5.953 -9.358 -9.731 1.00 94.75 92 TYR A O 1
ATOM 745 N N . ARG A 1 93 ? 7.847 -8.744 -10.751 1.00 91.50 93 ARG A N 1
ATOM 746 C CA . ARG A 1 93 ? 8.435 -8.144 -9.541 1.00 91.50 93 ARG A CA 1
ATOM 747 C C . ARG A 1 93 ? 7.636 -6.966 -9.007 1.00 91.50 93 ARG A C 1
ATOM 749 O O . ARG A 1 93 ? 7.674 -6.720 -7.809 1.00 91.50 93 ARG A O 1
ATOM 756 N N . HIS A 1 94 ? 6.972 -6.231 -9.892 1.00 89.88 94 HIS A N 1
ATOM 757 C CA . HIS A 1 94 ? 6.163 -5.090 -9.499 1.00 89.88 94 HIS A CA 1
ATOM 758 C C . HIS A 1 94 ? 4.831 -5.515 -8.871 1.00 89.88 94 HIS A C 1
ATOM 760 O O . HIS A 1 94 ? 4.420 -4.912 -7.889 1.00 89.88 94 HIS A O 1
ATOM 766 N N . PHE A 1 95 ? 4.173 -6.543 -9.418 1.00 90.56 95 PHE A N 1
ATOM 767 C CA . PHE A 1 95 ? 2.816 -6.921 -9.003 1.00 90.56 95 PHE A CA 1
ATOM 768 C C . PHE A 1 95 ? 2.730 -8.138 -8.077 1.00 90.56 95 PHE A C 1
ATOM 770 O O . PHE A 1 95 ? 1.711 -8.293 -7.416 1.00 90.56 95 PHE A O 1
ATOM 777 N N . ILE A 1 96 ? 3.743 -9.009 -8.057 1.00 90.75 96 ILE A N 1
ATOM 778 C CA . ILE A 1 96 ? 3.742 -10.253 -7.274 1.00 90.75 96 ILE A CA 1
ATOM 779 C C . ILE A 1 96 ? 4.805 -10.197 -6.182 1.00 90.75 96 ILE A C 1
ATOM 781 O O . ILE A 1 96 ? 4.513 -9.904 -5.030 1.00 90.75 96 ILE A O 1
ATOM 785 N N . TYR A 1 97 ? 6.055 -10.501 -6.535 1.00 90.31 97 TYR A N 1
ATOM 786 C CA . TYR A 1 97 ? 7.130 -10.657 -5.567 1.00 90.31 97 TYR A CA 1
ATOM 787 C C . TYR A 1 97 ? 8.492 -10.495 -6.239 1.00 90.31 97 TYR A C 1
ATOM 789 O O . TYR A 1 97 ? 8.690 -10.865 -7.398 1.00 90.31 97 TYR A O 1
ATOM 797 N N . TYR A 1 98 ? 9.467 -9.933 -5.522 1.00 89.12 98 TYR A N 1
ATOM 798 C CA . TYR A 1 98 ? 10.779 -9.654 -6.108 1.00 89.12 98 TYR A CA 1
ATOM 799 C C . TYR A 1 98 ? 11.623 -10.920 -6.325 1.00 89.12 98 TYR A C 1
ATOM 801 O O . TYR A 1 98 ? 12.490 -10.940 -7.213 1.00 89.12 98 TYR A O 1
ATOM 809 N N . LYS A 1 99 ? 11.379 -11.969 -5.525 1.00 89.56 99 LYS A N 1
ATOM 810 C CA . LYS A 1 99 ? 12.034 -13.271 -5.674 1.00 89.56 99 LYS A CA 1
ATOM 811 C C . LYS A 1 99 ? 11.339 -14.066 -6.769 1.00 89.56 99 LYS A C 1
ATOM 813 O O . LYS A 1 99 ? 10.129 -14.259 -6.747 1.00 89.56 99 LYS A O 1
ATOM 818 N N . ILE A 1 100 ? 12.143 -14.538 -7.711 1.00 92.31 100 ILE A N 1
ATOM 819 C CA . ILE A 1 100 ? 11.718 -15.404 -8.805 1.00 92.31 100 ILE A CA 1
ATOM 820 C C . ILE A 1 100 ? 12.584 -16.651 -8.696 1.00 92.31 100 ILE A C 1
ATOM 822 O O . ILE A 1 100 ? 13.778 -16.607 -8.997 1.00 92.31 100 ILE A O 1
ATOM 826 N N . ASP A 1 101 ? 12.004 -17.726 -8.175 1.00 93.56 101 ASP A N 1
ATOM 827 C CA . ASP A 1 101 ? 12.671 -19.021 -8.110 1.00 93.56 101 ASP A CA 1
ATOM 828 C C . ASP A 1 101 ? 12.588 -19.754 -9.460 1.00 93.56 101 ASP A C 1
ATOM 830 O O . ASP A 1 101 ? 11.956 -19.296 -10.416 1.00 93.56 101 ASP A O 1
ATOM 834 N N . SER A 1 102 ? 13.249 -20.909 -9.561 1.00 96.69 102 SER A N 1
ATOM 835 C CA . SER A 1 102 ? 13.279 -21.675 -10.810 1.00 96.69 102 SER A CA 1
ATOM 836 C C . SER A 1 102 ? 11.893 -22.158 -11.252 1.00 96.69 102 SER A C 1
ATOM 838 O O . SER A 1 102 ? 11.648 -22.256 -12.451 1.00 96.69 102 SER A O 1
ATOM 840 N N . ALA A 1 103 ? 10.985 -22.445 -10.313 1.00 95.38 103 ALA A N 1
ATOM 841 C CA . ALA A 1 103 ? 9.628 -22.879 -10.635 1.00 95.38 103 ALA A CA 1
ATOM 842 C C . ALA A 1 103 ? 8.797 -21.723 -11.208 1.00 95.38 103 ALA A C 1
ATOM 844 O O . ALA A 1 103 ? 8.154 -21.885 -12.241 1.00 95.38 103 ALA A O 1
ATOM 845 N N . THR A 1 104 ? 8.866 -20.547 -10.587 1.00 95.94 104 THR A N 1
ATOM 846 C CA . THR A 1 104 ? 8.219 -19.310 -11.042 1.00 95.94 104 THR A CA 1
ATOM 847 C C . THR A 1 104 ? 8.741 -18.894 -12.412 1.00 95.94 104 THR A C 1
ATOM 849 O O . THR A 1 104 ? 7.967 -18.518 -13.292 1.00 95.94 104 THR A O 1
ATOM 852 N N . GLU A 1 105 ? 10.054 -18.997 -12.627 1.00 97.38 105 GLU A N 1
ATOM 853 C CA . GLU A 1 105 ? 10.669 -18.690 -13.915 1.00 97.38 105 GLU A CA 1
ATOM 854 C C . GLU A 1 105 ? 10.063 -19.557 -15.034 1.00 97.38 105 GLU A C 1
ATOM 856 O O . GLU A 1 105 ? 9.601 -19.031 -16.044 1.00 97.38 105 GLU A O 1
ATOM 861 N N . ILE A 1 106 ? 9.972 -20.872 -14.821 1.00 97.75 106 ILE A N 1
ATOM 862 C CA . ILE A 1 106 ? 9.460 -21.824 -15.819 1.00 97.75 106 ILE A CA 1
ATOM 863 C C . ILE A 1 106 ? 7.941 -21.711 -16.002 1.00 97.75 106 ILE A C 1
ATOM 865 O O . ILE A 1 106 ? 7.458 -21.728 -17.132 1.00 97.75 106 ILE A O 1
ATOM 869 N N . ASN A 1 107 ? 7.185 -21.616 -14.907 1.00 96.75 107 ASN A N 1
ATOM 870 C CA . ASN A 1 107 ? 5.729 -21.772 -14.931 1.00 96.75 107 ASN A CA 1
ATOM 871 C C . ASN A 1 107 ? 4.970 -20.448 -15.081 1.00 96.75 107 ASN A C 1
ATOM 873 O O . ASN A 1 107 ? 3.802 -20.469 -15.458 1.00 96.75 107 ASN A O 1
ATOM 877 N N . VAL A 1 108 ? 5.608 -19.305 -14.804 1.00 96.88 108 VAL A N 1
ATOM 878 C CA . VAL A 1 108 ? 4.961 -17.982 -14.850 1.00 96.88 108 VAL A CA 1
ATOM 879 C C . VAL A 1 108 ? 5.686 -17.045 -15.810 1.00 96.88 108 VAL A C 1
ATOM 881 O O . VAL A 1 108 ? 5.071 -16.522 -16.739 1.00 96.88 108 VAL A O 1
ATOM 884 N N . ILE A 1 109 ? 6.998 -16.851 -15.645 1.00 98.38 109 ILE A N 1
ATOM 885 C CA . ILE A 1 109 ? 7.746 -15.872 -16.451 1.00 98.38 109 ILE A CA 1
ATOM 886 C C . ILE A 1 109 ? 7.814 -16.285 -17.922 1.00 98.38 109 ILE A C 1
ATOM 888 O O . ILE A 1 109 ? 7.523 -15.461 -18.790 1.00 98.38 109 ILE A O 1
ATOM 892 N N . GLU A 1 110 ? 8.167 -17.537 -18.222 1.00 98.25 110 GLU A N 1
ATOM 893 C CA . GLU A 1 110 ? 8.266 -18.012 -19.609 1.00 98.25 110 GLU A CA 1
ATOM 894 C C . GLU A 1 110 ? 6.923 -17.940 -20.365 1.00 98.25 110 GLU A C 1
ATOM 896 O O . GLU A 1 110 ? 6.909 -17.394 -21.478 1.00 98.25 110 GLU A O 1
ATOM 901 N N . PRO A 1 111 ? 5.779 -18.386 -19.799 1.00 98.44 111 PRO A N 1
ATOM 902 C CA . PRO A 1 111 ? 4.474 -18.210 -20.437 1.00 98.44 111 PRO A CA 1
ATOM 903 C C . PRO A 1 111 ? 4.086 -16.746 -20.655 1.00 98.44 111 PRO A C 1
ATOM 905 O O . PRO A 1 111 ? 3.613 -16.406 -21.739 1.00 98.44 111 PRO A O 1
ATOM 908 N N . LEU A 1 112 ? 4.323 -15.859 -19.680 1.00 98.44 112 LEU A N 1
ATOM 909 C CA . LEU A 1 112 ? 4.028 -14.428 -19.832 1.00 98.44 112 LEU A CA 1
ATOM 910 C C . LEU A 1 112 ? 4.920 -13.768 -20.888 1.00 98.44 112 LEU A C 1
ATOM 912 O O . LEU A 1 112 ? 4.445 -12.955 -21.680 1.00 98.44 112 LEU A O 1
ATOM 916 N N . ALA A 1 113 ? 6.199 -14.145 -20.952 1.00 98.50 113 ALA A N 1
ATOM 917 C CA . ALA A 1 113 ? 7.119 -13.678 -21.982 1.00 98.50 113 ALA A CA 1
ATOM 918 C C . ALA A 1 113 ? 6.694 -14.155 -23.380 1.00 98.50 113 ALA A C 1
ATOM 920 O O . ALA A 1 113 ? 6.767 -13.394 -24.345 1.00 98.50 113 ALA A O 1
ATOM 921 N N . LEU A 1 114 ? 6.234 -15.404 -23.507 1.00 98.50 114 LEU A N 1
ATOM 922 C CA . LEU A 1 114 ? 5.673 -15.920 -24.755 1.00 98.50 114 LEU A CA 1
ATOM 923 C C . LEU A 1 114 ? 4.390 -15.183 -25.146 1.00 98.50 114 LEU A C 1
ATOM 925 O O . LEU A 1 114 ? 4.258 -14.790 -26.305 1.00 98.50 114 LEU A O 1
ATOM 929 N N . LEU A 1 115 ? 3.488 -14.952 -24.189 1.00 98.38 115 LEU A N 1
ATOM 930 C CA . LEU A 1 115 ? 2.264 -14.189 -24.409 1.00 98.38 115 LEU A CA 1
ATOM 931 C C . LEU A 1 115 ? 2.582 -12.786 -24.923 1.00 98.38 115 LEU A C 1
ATOM 933 O O . LEU A 1 115 ? 2.013 -12.394 -25.933 1.00 98.38 115 LEU A O 1
ATOM 937 N N . LEU A 1 116 ? 3.547 -12.091 -24.311 1.00 97.81 116 LEU A N 1
ATOM 938 C CA . LEU A 1 116 ? 3.972 -10.756 -24.735 1.00 97.81 116 LEU A CA 1
ATOM 939 C C . LEU A 1 116 ? 4.431 -10.727 -26.202 1.00 97.81 116 LEU A C 1
ATOM 941 O O . LEU A 1 116 ? 4.099 -9.806 -26.940 1.00 97.81 116 LEU A O 1
ATOM 945 N N . ARG A 1 117 ? 5.177 -11.743 -26.655 1.00 97.31 117 ARG A N 1
ATOM 946 C CA . ARG A 1 117 ? 5.605 -11.838 -28.063 1.00 97.31 117 ARG A CA 1
ATOM 947 C C . ARG A 1 117 ? 4.428 -12.139 -28.994 1.00 97.31 117 ARG A C 1
ATOM 949 O O . ARG A 1 117 ? 4.322 -11.534 -30.056 1.00 97.31 117 ARG A O 1
ATOM 956 N N . ASN A 1 118 ? 3.539 -13.045 -28.589 1.00 98.06 118 ASN A N 1
ATOM 957 C CA . ASN A 1 118 ? 2.374 -13.449 -29.382 1.00 98.06 118 ASN A CA 1
ATOM 958 C C . ASN A 1 118 ? 1.300 -12.353 -29.462 1.00 98.06 118 ASN A C 1
ATOM 960 O O . ASN A 1 118 ? 0.533 -12.323 -30.421 1.00 98.06 118 ASN A O 1
ATOM 964 N N . SER A 1 119 ? 1.254 -11.449 -28.482 1.00 97.06 119 SER A N 1
ATOM 965 C CA . SER A 1 119 ? 0.347 -10.302 -28.440 1.00 97.06 119 SER A CA 1
ATOM 966 C C . SER A 1 119 ? 0.930 -9.041 -29.081 1.00 97.06 119 SER A C 1
ATOM 968 O O . SER A 1 119 ? 0.431 -7.953 -28.819 1.00 97.06 119 SER A O 1
ATOM 970 N N . ASN A 1 120 ? 1.982 -9.157 -29.901 1.00 95.06 120 ASN A N 1
ATOM 971 C CA . ASN A 1 120 ? 2.663 -8.013 -30.514 1.00 95.06 120 ASN A CA 1
ATOM 972 C C . ASN A 1 120 ? 3.105 -6.956 -29.482 1.00 95.06 120 ASN A C 1
ATOM 974 O O . ASN A 1 120 ? 2.925 -5.759 -29.679 1.00 95.06 120 ASN A O 1
ATOM 978 N N . TRP A 1 121 ? 3.673 -7.415 -28.365 1.00 95.94 121 TRP A N 1
ATOM 979 C CA . TRP A 1 121 ? 4.185 -6.581 -27.273 1.00 95.94 121 TRP A CA 1
ATOM 980 C C . TRP A 1 121 ? 3.122 -5.785 -26.502 1.00 95.94 121 TRP A C 1
ATOM 982 O O . TRP A 1 121 ? 3.468 -4.947 -25.670 1.00 95.94 121 TRP A O 1
ATOM 992 N N . GLU A 1 122 ? 1.836 -6.091 -26.696 1.00 96.81 122 GLU A N 1
ATOM 993 C CA . GLU A 1 122 ? 0.752 -5.527 -25.893 1.00 96.81 122 GLU A CA 1
ATOM 994 C C . GLU A 1 122 ? 0.855 -5.984 -24.432 1.00 96.81 122 GLU A C 1
ATOM 996 O O . GLU A 1 122 ? 0.816 -7.180 -24.130 1.00 96.81 122 GLU A O 1
ATOM 1001 N N . ILE A 1 123 ? 0.931 -5.017 -23.513 1.00 96.75 123 ILE A N 1
ATOM 1002 C CA . ILE A 1 123 ? 1.081 -5.259 -22.068 1.00 96.75 123 ILE A CA 1
ATOM 1003 C C . ILE A 1 123 ? -0.239 -5.701 -21.426 1.00 96.75 123 ILE A C 1
ATOM 1005 O O . ILE A 1 123 ? -0.240 -6.518 -20.505 1.00 96.75 123 ILE A O 1
ATOM 1009 N N . LYS A 1 124 ? -1.373 -5.191 -21.922 1.00 97.31 124 LYS A N 1
ATOM 1010 C CA . LYS A 1 124 ? -2.708 -5.474 -21.376 1.00 97.31 124 LYS A CA 1
ATOM 1011 C C . LYS A 1 124 ? -3.000 -6.977 -21.197 1.00 97.31 124 LYS A C 1
ATOM 1013 O O . LYS A 1 124 ? -3.343 -7.346 -20.077 1.00 97.31 124 LYS A O 1
ATOM 1018 N N . PRO A 1 125 ? -2.866 -7.853 -22.214 1.00 97.69 125 PRO A N 1
ATOM 1019 C CA . PRO A 1 125 ? -3.167 -9.279 -22.049 1.00 97.69 125 PRO A CA 1
ATOM 1020 C C . PRO A 1 125 ? -2.236 -9.977 -21.049 1.00 97.69 125 PRO A C 1
ATOM 1022 O O . PRO A 1 125 ? -2.662 -10.895 -20.350 1.00 97.69 125 PRO A O 1
ATOM 1025 N N . VAL A 1 126 ? -0.981 -9.529 -20.944 1.00 96.88 126 VAL A N 1
ATOM 1026 C CA . VAL A 1 126 ? -0.008 -10.064 -19.983 1.00 96.88 126 VAL A CA 1
ATOM 1027 C C . VAL A 1 126 ? -0.418 -9.716 -18.557 1.00 96.88 126 VAL A C 1
ATOM 1029 O O . VAL A 1 126 ? -0.460 -10.600 -17.705 1.00 96.88 126 VAL A O 1
ATOM 1032 N N . LEU A 1 127 ? -0.784 -8.455 -18.309 1.00 97.19 127 LEU A N 1
ATOM 1033 C CA . LEU A 1 127 ? -1.300 -8.027 -17.009 1.00 97.19 127 LEU A CA 1
ATOM 1034 C C . LEU A 1 127 ? -2.618 -8.713 -16.665 1.00 97.19 127 LEU A C 1
ATOM 1036 O O . LEU A 1 127 ? -2.782 -9.179 -15.547 1.00 97.19 127 LEU A O 1
ATOM 1040 N N . GLU A 1 128 ? -3.542 -8.818 -17.618 1.00 97.69 128 GLU A N 1
ATOM 1041 C CA . GLU A 1 128 ? -4.817 -9.496 -17.398 1.00 97.69 128 GLU A CA 1
ATOM 1042 C C . GLU A 1 128 ? -4.622 -10.969 -17.024 1.00 97.69 128 GLU A C 1
ATOM 1044 O O . GLU A 1 128 ? -5.280 -11.455 -16.108 1.00 97.69 128 GLU A O 1
ATOM 1049 N N . THR A 1 129 ? -3.686 -11.657 -17.682 1.00 97.31 129 THR A N 1
ATOM 1050 C CA . THR A 1 129 ? -3.341 -13.049 -17.364 1.00 97.31 129 THR A CA 1
ATOM 1051 C C . THR A 1 129 ? -2.690 -13.158 -15.989 1.00 97.31 129 THR A C 1
ATOM 1053 O O . THR A 1 129 ? -3.097 -13.994 -15.190 1.00 97.31 129 THR A O 1
ATOM 1056 N N . LEU A 1 130 ? -1.705 -12.303 -15.692 1.00 96.06 130 LEU A N 1
ATOM 1057 C CA . LEU A 1 130 ? -0.990 -12.320 -14.417 1.00 96.06 130 LEU A CA 1
ATOM 1058 C C . LEU A 1 130 ? -1.938 -12.038 -13.245 1.00 96.06 130 LEU A C 1
ATOM 1060 O O . LEU A 1 130 ? -2.036 -12.856 -12.338 1.00 96.06 130 LEU A O 1
ATOM 1064 N N . LEU A 1 131 ? -2.672 -10.924 -13.287 1.00 95.25 131 LEU A N 1
ATOM 1065 C CA . LEU A 1 131 ? -3.511 -10.444 -12.182 1.00 95.25 131 LEU A CA 1
ATOM 1066 C C . LEU A 1 131 ? -4.766 -11.303 -11.938 1.00 95.25 131 LEU A C 1
ATOM 1068 O O . LEU A 1 131 ? -5.401 -11.169 -10.897 1.00 95.25 131 LEU A O 1
ATOM 1072 N N . LYS A 1 132 ? -5.143 -12.167 -12.889 1.00 95.31 132 LYS A N 1
ATOM 1073 C CA . LYS A 1 132 ? -6.254 -13.126 -12.748 1.00 95.31 132 LYS A CA 1
ATOM 1074 C C . LYS A 1 132 ? -5.789 -14.564 -12.494 1.00 95.31 132 LYS A C 1
ATOM 1076 O O . LYS A 1 132 ? -6.636 -15.445 -12.380 1.00 95.31 132 LYS A O 1
ATOM 1081 N N . SER A 1 133 ? -4.482 -14.821 -12.465 1.00 94.88 133 SER A N 1
ATOM 1082 C CA . SER A 1 133 ? -3.940 -16.168 -12.262 1.00 94.88 133 SER A CA 1
ATOM 1083 C C . SER A 1 133 ? -4.070 -16.622 -10.810 1.00 94.88 133 SER A C 1
ATOM 1085 O O . SER A 1 133 ? -3.973 -15.801 -9.901 1.00 94.88 133 SER A O 1
ATOM 1087 N N . ASP A 1 134 ? -4.193 -17.931 -10.582 1.00 92.62 134 ASP A N 1
ATOM 1088 C CA . ASP A 1 134 ? -4.153 -18.501 -9.227 1.00 92.62 134 ASP A CA 1
ATOM 1089 C C . ASP A 1 134 ? -2.853 -18.119 -8.499 1.00 92.62 134 ASP A C 1
ATOM 1091 O O . ASP A 1 134 ? -2.888 -17.751 -7.329 1.00 92.62 134 ASP A O 1
ATOM 1095 N N . HIS A 1 135 ? -1.730 -18.068 -9.230 1.00 92.25 135 HIS A N 1
ATOM 1096 C CA . HIS A 1 135 ? -0.417 -17.653 -8.716 1.00 92.25 135 HIS A CA 1
ATOM 1097 C C . HIS A 1 135 ? -0.429 -16.252 -8.088 1.00 92.25 135 HIS A C 1
ATOM 1099 O O . HIS A 1 135 ? 0.244 -16.008 -7.087 1.00 92.25 135 HIS A O 1
ATOM 1105 N N . PHE A 1 136 ? -1.210 -15.318 -8.642 1.00 90.88 136 PHE A N 1
ATOM 1106 C CA . PHE A 1 136 ? -1.379 -13.984 -8.054 1.00 90.88 136 PHE A CA 1
ATOM 1107 C C . PHE A 1 136 ? -2.018 -14.048 -6.663 1.00 90.88 136 PHE A C 1
ATOM 1109 O O . PHE A 1 136 ? -1.701 -13.242 -5.793 1.00 90.88 136 PHE A O 1
ATOM 1116 N N . PHE A 1 137 ? -2.892 -15.027 -6.436 1.00 87.62 137 PHE A N 1
ATOM 1117 C CA . PHE A 1 137 ? -3.626 -15.195 -5.189 1.00 87.62 137 PHE A CA 1
ATOM 1118 C C . PHE A 1 137 ? -2.987 -16.203 -4.229 1.00 87.62 137 PHE A C 1
ATOM 1120 O O . PHE A 1 137 ? -3.528 -16.379 -3.133 1.00 87.62 137 PHE A O 1
ATOM 1127 N N . ASP A 1 138 ? -1.863 -16.827 -4.585 1.00 88.38 138 ASP A N 1
ATOM 1128 C CA . ASP A 1 138 ? -1.156 -17.771 -3.720 1.00 88.38 138 ASP A CA 1
ATOM 1129 C C . ASP A 1 138 ? -0.788 -17.133 -2.378 1.00 88.38 138 ASP A C 1
ATOM 1131 O O . ASP A 1 138 ? -0.257 -16.025 -2.315 1.00 88.38 138 ASP A O 1
ATOM 1135 N N . MET A 1 139 ? -1.013 -17.865 -1.282 1.00 82.25 139 MET A N 1
ATOM 1136 C CA . MET A 1 139 ? -0.705 -17.375 0.070 1.00 82.25 139 MET A CA 1
ATOM 1137 C C . MET A 1 139 ? 0.771 -16.998 0.239 1.00 82.25 139 MET A C 1
ATOM 1139 O O . MET A 1 139 ? 1.081 -16.087 0.997 1.00 82.25 139 MET A O 1
ATOM 1143 N N . ALA A 1 140 ? 1.678 -17.654 -0.493 1.00 84.06 140 ALA A N 1
ATOM 1144 C CA . ALA A 1 140 ? 3.108 -17.352 -0.462 1.00 84.06 140 ALA A CA 1
ATOM 1145 C C . ALA A 1 140 ? 3.454 -15.944 -0.990 1.00 84.06 140 ALA A C 1
ATOM 1147 O O . ALA A 1 140 ? 4.525 -15.430 -0.674 1.00 84.06 140 ALA A O 1
ATOM 1148 N N . ASN A 1 141 ? 2.555 -15.330 -1.768 1.00 84.12 141 ASN A N 1
ATOM 1149 C CA . ASN A 1 141 ? 2.714 -13.997 -2.353 1.00 84.12 141 ASN A CA 1
ATOM 1150 C C . ASN A 1 141 ? 1.887 -12.924 -1.617 1.00 84.12 141 ASN A C 1
ATOM 1152 O O . ASN A 1 141 ? 1.855 -11.774 -2.048 1.00 84.12 141 ASN A O 1
ATOM 1156 N N . ARG A 1 142 ? 1.201 -13.274 -0.518 1.00 83.75 142 ARG A N 1
ATOM 1157 C CA . ARG A 1 142 ? 0.416 -12.330 0.296 1.00 83.75 142 ARG A CA 1
ATOM 1158 C C . ARG A 1 142 ? 1.212 -11.880 1.512 1.00 83.75 142 ARG A C 1
ATOM 1160 O O . ARG A 1 142 ? 1.908 -12.683 2.129 1.00 83.75 142 ARG A O 1
ATOM 1167 N N . GLY A 1 143 ? 1.112 -10.597 1.866 1.00 84.12 143 GLY A N 1
ATOM 1168 C CA . GLY A 1 143 ? 1.797 -10.053 3.040 1.00 84.12 143 GLY A CA 1
ATOM 1169 C C . GLY A 1 143 ? 3.322 -10.105 2.934 1.00 84.12 143 GLY A C 1
ATOM 1170 O O . GLY A 1 143 ? 4.013 -10.047 3.945 1.00 84.12 143 GLY A O 1
ATOM 1171 N N . CYS A 1 144 ? 3.876 -10.242 1.728 1.00 85.06 144 CYS A N 1
ATOM 1172 C CA . CYS A 1 144 ? 5.319 -10.269 1.522 1.00 85.06 144 CYS A CA 1
ATOM 1173 C C . CYS A 1 144 ? 5.885 -8.903 1.131 1.00 85.06 144 CYS A C 1
ATOM 1175 O O . CYS A 1 144 ? 7.106 -8.756 1.131 1.00 85.06 144 CYS A O 1
ATOM 1177 N N . TYR A 1 145 ? 5.041 -7.922 0.790 1.00 88.81 145 TYR A N 1
ATOM 1178 C CA . TYR A 1 145 ? 5.449 -6.581 0.372 1.00 88.81 145 TYR A CA 1
ATOM 1179 C C . TYR A 1 145 ? 5.406 -5.605 1.548 1.00 88.81 145 TYR A C 1
ATOM 1181 O O . TYR A 1 145 ? 4.408 -5.525 2.258 1.00 88.81 145 TYR A O 1
ATOM 1189 N N . ILE A 1 146 ? 6.476 -4.834 1.749 1.00 92.81 146 ILE A N 1
ATOM 1190 C CA . ILE A 1 146 ? 6.476 -3.733 2.719 1.00 92.81 146 ILE A CA 1
ATOM 1191 C C . ILE A 1 146 ? 5.924 -2.494 2.025 1.00 92.81 146 ILE A C 1
ATOM 1193 O O . ILE A 1 146 ? 6.528 -2.003 1.069 1.00 92.81 146 ILE A O 1
ATOM 1197 N N . LYS A 1 147 ? 4.808 -1.972 2.547 1.00 94.00 147 LYS A N 1
ATOM 1198 C CA . LYS A 1 147 ? 4.144 -0.763 2.038 1.00 94.00 147 LYS A CA 1
ATOM 1199 C C . LYS A 1 147 ? 5.167 0.361 1.862 1.00 94.00 147 LYS A C 1
ATOM 1201 O O . LYS A 1 147 ? 5.885 0.686 2.820 1.00 94.00 147 LYS A O 1
ATOM 1206 N N . SER A 1 148 ? 5.226 0.985 0.684 1.00 95.38 148 SER A N 1
ATOM 1207 C CA . SER A 1 148 ? 6.039 2.197 0.517 1.00 95.38 148 SER A CA 1
ATOM 1208 C C . SER A 1 148 ? 5.534 3.302 1.456 1.00 95.38 148 SER A C 1
ATOM 1210 O O . SER A 1 148 ? 4.376 3.257 1.877 1.00 95.38 148 SER A O 1
ATOM 1212 N N . PRO A 1 149 ? 6.366 4.279 1.843 1.00 97.00 149 PRO A N 1
ATOM 1213 C CA . PRO A 1 149 ? 5.944 5.339 2.755 1.00 97.00 149 PRO A CA 1
ATOM 1214 C C . PRO A 1 149 ? 4.620 6.030 2.408 1.00 97.00 149 PRO A C 1
ATOM 1216 O O . PRO A 1 149 ? 3.793 6.246 3.293 1.00 97.00 149 PRO A O 1
ATOM 1219 N N . ILE A 1 150 ? 4.384 6.323 1.128 1.00 95.38 150 ILE A N 1
ATOM 1220 C CA . ILE A 1 150 ? 3.145 6.971 0.687 1.00 95.38 150 ILE A CA 1
ATOM 1221 C C . ILE A 1 150 ? 1.960 6.008 0.740 1.00 95.38 150 ILE A C 1
ATOM 1223 O O . ILE A 1 150 ? 0.883 6.395 1.194 1.00 95.38 150 ILE A O 1
ATOM 1227 N N . GLU A 1 151 ? 2.141 4.750 0.332 1.00 95.31 151 GLU A N 1
ATOM 1228 C CA . GLU A 1 151 ? 1.104 3.716 0.465 1.00 95.31 151 GLU A CA 1
ATOM 1229 C C . GLU A 1 151 ? 0.749 3.464 1.931 1.00 95.31 151 GLU A C 1
ATOM 1231 O O . GLU A 1 151 ? -0.417 3.271 2.254 1.00 95.31 151 GLU A O 1
ATOM 1236 N N . PHE A 1 152 ? 1.734 3.507 2.828 1.00 97.19 152 PHE A N 1
ATOM 1237 C CA . PHE A 1 152 ? 1.529 3.376 4.265 1.00 97.19 152 PHE A CA 1
ATOM 1238 C C . PHE A 1 152 ? 0.726 4.556 4.830 1.00 97.19 152 PHE A C 1
ATOM 1240 O O . PHE A 1 152 ? -0.289 4.343 5.492 1.00 97.19 152 PHE A O 1
ATOM 1247 N N . ALA A 1 153 ? 1.131 5.795 4.528 1.00 97.19 153 ALA A N 1
ATOM 1248 C CA . ALA A 1 153 ? 0.487 6.991 5.069 1.00 97.19 153 ALA A CA 1
ATOM 1249 C C . ALA A 1 153 ? -0.939 7.191 4.528 1.00 97.19 153 ALA A C 1
ATOM 1251 O O . ALA A 1 153 ? -1.890 7.359 5.294 1.00 97.19 153 ALA A O 1
ATOM 1252 N N . THR A 1 154 ? -1.109 7.117 3.205 1.00 96.94 154 THR A N 1
ATOM 1253 C CA . THR A 1 154 ? -2.427 7.251 2.561 1.00 96.94 154 THR A CA 1
ATOM 1254 C C . THR A 1 154 ? -3.314 6.031 2.810 1.00 96.94 154 THR A C 1
ATOM 1256 O O . THR A 1 154 ? -4.525 6.175 2.992 1.00 96.94 154 THR A O 1
ATOM 1259 N N . GLY A 1 155 ? -2.716 4.836 2.862 1.00 96.25 155 GLY A N 1
ATOM 1260 C CA . GLY A 1 155 ? -3.392 3.583 3.171 1.00 96.25 155 GLY A CA 1
ATOM 1261 C C . GLY A 1 155 ? -4.034 3.620 4.547 1.00 96.25 155 GLY A C 1
ATOM 1262 O O . GLY A 1 155 ? -5.226 3.353 4.631 1.00 96.25 155 GLY A O 1
ATOM 1263 N N . LEU A 1 156 ? -3.305 4.063 5.577 1.00 97.62 156 LEU A N 1
ATOM 1264 C CA . LEU A 1 156 ? -3.842 4.236 6.931 1.00 97.62 156 LEU A CA 1
ATOM 1265 C C . LEU A 1 156 ? -5.074 5.147 6.948 1.00 97.62 156 LEU A C 1
ATOM 1267 O O . LEU A 1 156 ? -6.095 4.804 7.541 1.00 97.62 156 LEU A O 1
ATOM 1271 N N . CYS A 1 157 ? -5.003 6.297 6.273 1.00 97.75 157 CYS A N 1
ATOM 1272 C CA . CYS A 1 157 ? -6.136 7.215 6.199 1.00 97.75 157 CYS A CA 1
ATOM 1273 C C . CYS A 1 157 ? -7.359 6.579 5.531 1.00 97.75 157 CYS A C 1
ATOM 1275 O O . CYS A 1 157 ? -8.478 6.768 6.002 1.00 97.75 157 CYS A O 1
ATOM 1277 N N . ARG A 1 158 ? -7.152 5.822 4.448 1.00 96.88 158 ARG A N 1
ATOM 1278 C CA . ARG A 1 158 ? -8.227 5.115 3.741 1.00 96.88 158 ARG A CA 1
ATOM 1279 C C . ARG A 1 158 ? -8.811 3.979 4.582 1.00 96.88 158 ARG A C 1
ATOM 1281 O O . ARG A 1 158 ? -10.023 3.822 4.619 1.00 96.88 158 ARG A O 1
ATOM 1288 N N . GLU A 1 159 ? -7.955 3.200 5.229 1.00 95.50 159 GLU A N 1
ATOM 1289 C CA . GLU A 1 159 ? -8.303 2.000 5.995 1.00 95.50 159 GLU A CA 1
ATOM 1290 C C . GLU A 1 159 ? -9.181 2.324 7.205 1.00 95.50 159 GLU A C 1
ATOM 1292 O O . GLU A 1 159 ? -10.184 1.657 7.434 1.00 95.50 159 GLU A O 1
ATOM 1297 N N . PHE A 1 160 ? -8.870 3.416 7.906 1.00 97.81 160 PHE A N 1
ATOM 1298 C CA . PHE A 1 160 ? -9.659 3.911 9.037 1.00 97.81 160 PHE A CA 1
ATOM 1299 C C . PHE A 1 160 ? -10.717 4.954 8.653 1.00 97.81 160 PHE A C 1
ATOM 1301 O O . PHE A 1 160 ? -11.332 5.548 9.538 1.00 97.81 160 PHE A O 1
ATOM 1308 N N . ASN A 1 161 ? -10.913 5.210 7.354 1.00 96.69 161 ASN A N 1
ATOM 1309 C CA . ASN A 1 161 ? -11.834 6.226 6.841 1.00 96.69 161 ASN A CA 1
ATOM 1310 C C . ASN A 1 161 ? -11.661 7.600 7.530 1.00 96.69 161 ASN A C 1
ATOM 1312 O O . ASN A 1 161 ? -12.624 8.240 7.957 1.00 96.69 161 ASN A O 1
ATOM 1316 N N . VAL A 1 162 ? -10.407 8.042 7.684 1.00 97.69 162 VAL A N 1
ATOM 1317 C CA . VAL A 1 162 ? -10.065 9.312 8.337 1.00 97.69 162 VAL A CA 1
ATOM 1318 C C . VAL A 1 162 ? -10.732 10.463 7.589 1.00 97.69 162 VAL A C 1
ATOM 1320 O O . VAL A 1 162 ? -10.546 10.631 6.383 1.00 97.69 162 VAL A O 1
ATOM 1323 N N . ALA A 1 163 ? -11.489 11.284 8.313 1.00 96.06 163 ALA A N 1
ATOM 1324 C CA . ALA A 1 163 ? -12.217 12.398 7.726 1.00 96.06 163 ALA A CA 1
ATOM 1325 C C . ALA A 1 163 ? -11.268 13.540 7.331 1.00 96.06 163 ALA A C 1
ATOM 1327 O O . ALA A 1 163 ? -10.655 14.185 8.182 1.00 96.06 163 ALA A O 1
ATOM 1328 N N . PHE A 1 164 ? -11.193 13.829 6.033 1.00 96.06 164 PHE A N 1
ATOM 1329 C CA . PHE A 1 164 ? -10.549 15.037 5.518 1.00 96.06 164 PHE A CA 1
ATOM 1330 C C . PHE A 1 164 ? -11.545 16.212 5.488 1.00 96.06 164 PHE A C 1
ATOM 1332 O O . PHE A 1 164 ? -12.760 15.988 5.459 1.00 96.06 164 PHE A O 1
ATOM 1339 N N . PRO A 1 165 ? -11.064 17.473 5.470 1.00 95.62 165 PRO A N 1
ATOM 1340 C CA . PRO A 1 165 ? -11.911 18.652 5.279 1.00 95.62 165 PRO A CA 1
ATOM 1341 C C . PRO A 1 165 ? -12.820 18.532 4.047 1.00 95.62 165 PRO A C 1
ATOM 1343 O O . PRO A 1 165 ? -12.564 17.746 3.144 1.00 95.62 165 PRO A O 1
ATOM 1346 N N . ASN A 1 166 ? -13.887 19.324 3.952 1.00 92.94 166 ASN A N 1
ATOM 1347 C CA . ASN A 1 166 ? -14.749 19.265 2.767 1.00 92.94 166 ASN A CA 1
ATOM 1348 C C . ASN A 1 166 ? -13.941 19.570 1.486 1.00 92.94 166 ASN A C 1
ATOM 1350 O O . ASN A 1 166 ? -13.159 20.518 1.467 1.00 92.94 166 ASN A O 1
ATOM 1354 N N . ALA A 1 167 ? -14.152 18.799 0.415 1.00 92.50 167 ALA A N 1
ATOM 1355 C CA . ALA A 1 167 ? -13.482 18.987 -0.875 1.00 92.50 167 ALA A CA 1
ATOM 1356 C C . ALA A 1 167 ? -13.700 20.387 -1.490 1.00 92.50 167 ALA A C 1
ATOM 1358 O O . ALA A 1 167 ? -12.892 20.832 -2.301 1.00 92.50 167 ALA A O 1
ATOM 1359 N N . SER A 1 168 ? -14.760 21.104 -1.091 1.00 95.25 168 SER A N 1
ATOM 1360 C CA . SER A 1 168 ? -14.985 22.497 -1.491 1.00 95.25 168 SER A CA 1
ATOM 1361 C C . SER A 1 168 ? -14.012 23.488 -0.839 1.00 95.25 168 SER A C 1
ATOM 1363 O O . SER A 1 168 ? -13.811 24.577 -1.369 1.00 95.25 168 SER A O 1
ATOM 1365 N N . ASP A 1 169 ? -13.421 23.148 0.311 1.00 94.62 169 ASP A N 1
ATOM 1366 C CA . ASP A 1 169 ? -12.413 23.965 0.998 1.00 94.62 169 ASP A CA 1
ATOM 1367 C C . ASP A 1 169 ? -11.008 23.4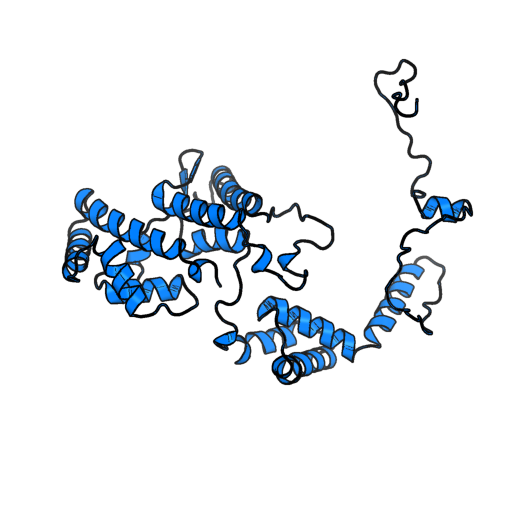72 0.627 1.00 94.62 169 ASP A C 1
ATOM 1369 O O . ASP A 1 169 ? -10.303 22.811 1.394 1.00 94.62 169 ASP A O 1
ATOM 1373 N N . ILE A 1 170 ? -10.627 23.786 -0.613 1.00 94.06 170 ILE A N 1
ATOM 1374 C CA . ILE A 1 170 ? -9.390 23.321 -1.251 1.00 94.06 170 ILE A CA 1
ATOM 1375 C C . ILE A 1 170 ? -8.157 23.681 -0.409 1.00 94.06 170 ILE A C 1
ATOM 1377 O O . ILE A 1 170 ? -7.260 22.861 -0.253 1.00 94.06 170 ILE A O 1
ATOM 1381 N N . SER A 1 171 ? -8.121 24.878 0.184 1.00 93.56 171 SER A N 1
ATOM 1382 C CA . SER A 1 171 ? -6.988 25.318 1.011 1.00 93.56 171 SER A CA 1
ATOM 1383 C C . SER A 1 171 ? -6.780 24.405 2.225 1.00 93.56 171 SER A C 1
ATOM 1385 O O . SER A 1 171 ? -5.667 23.947 2.484 1.00 93.56 171 SER A O 1
ATOM 1387 N N . LYS A 1 172 ? -7.859 24.059 2.940 1.00 94.00 172 LYS A N 1
ATOM 1388 C CA . LYS A 1 172 ? -7.776 23.113 4.061 1.00 94.00 172 LYS A CA 1
ATOM 1389 C C . LYS A 1 172 ? -7.418 21.704 3.607 1.00 94.00 172 LYS A C 1
ATOM 1391 O O . LYS A 1 172 ? -6.675 21.034 4.315 1.00 94.00 172 LYS A O 1
ATOM 1396 N N . GLN A 1 173 ? -7.908 21.266 2.450 1.00 94.44 173 GLN A N 1
ATOM 1397 C CA . GLN A 1 173 ? -7.536 19.974 1.870 1.00 94.44 173 GLN A CA 1
ATOM 1398 C C . GLN A 1 173 ? -6.035 19.885 1.585 1.00 94.44 173 GLN A C 1
ATOM 1400 O O . GLN A 1 173 ? -5.387 18.962 2.066 1.00 94.44 173 GLN A O 1
ATOM 1405 N N . TYR A 1 174 ? -5.456 20.879 0.904 1.00 94.44 174 TYR A N 1
ATOM 1406 C CA . TYR A 1 174 ? -4.018 20.899 0.620 1.00 94.44 174 TYR A CA 1
ATOM 1407 C C . TYR A 1 174 ? -3.161 20.908 1.884 1.00 94.44 174 TYR A C 1
ATOM 1409 O O . TYR A 1 174 ? -2.159 20.207 1.928 1.00 94.44 174 TYR A O 1
ATOM 1417 N N . ASN A 1 175 ? -3.575 21.628 2.929 1.00 94.00 175 ASN A N 1
ATOM 1418 C CA . ASN A 1 175 ? -2.894 21.595 4.225 1.00 94.00 175 ASN A CA 1
ATOM 1419 C C . ASN A 1 175 ? -2.843 20.170 4.813 1.00 94.00 175 ASN A C 1
ATOM 1421 O O . ASN A 1 175 ? -1.805 19.720 5.289 1.00 94.00 175 ASN A O 1
ATOM 1425 N N . MET A 1 176 ? -3.950 19.428 4.724 1.00 95.94 176 MET A N 1
ATOM 1426 C CA . MET A 1 176 ? -4.019 18.046 5.206 1.00 95.94 176 MET A CA 1
ATOM 1427 C C . MET A 1 176 ? -3.259 17.061 4.309 1.00 95.94 176 MET A C 1
ATOM 1429 O O . MET A 1 176 ? -2.605 16.153 4.816 1.00 95.94 176 MET A O 1
ATOM 1433 N N . TRP A 1 177 ? -3.307 17.232 2.987 1.00 95.44 177 TRP A N 1
ATOM 1434 C CA . TRP A 1 177 ? -2.517 16.422 2.056 1.00 95.44 177 TRP A CA 1
ATOM 1435 C C . TRP A 1 177 ? -1.020 16.665 2.211 1.00 95.44 177 TRP A C 1
ATOM 1437 O O . TRP A 1 177 ? -0.258 15.707 2.122 1.00 95.44 177 TRP A O 1
ATOM 1447 N N . GLN A 1 178 ? -0.610 17.904 2.499 1.00 95.19 178 GLN A N 1
ATOM 1448 C CA . GLN A 1 178 ? 0.784 18.236 2.776 1.00 95.19 178 GLN A CA 1
ATOM 1449 C C . GLN A 1 178 ? 1.293 17.457 3.986 1.00 95.19 178 GLN A C 1
ATOM 1451 O O . GLN A 1 178 ? 2.340 16.841 3.886 1.00 95.19 178 GLN A O 1
ATOM 1456 N N . PHE A 1 179 ? 0.524 17.366 5.076 1.00 96.12 179 PHE A N 1
ATOM 1457 C CA . PHE A 1 179 ? 0.918 16.539 6.221 1.00 96.12 179 PHE A CA 1
ATOM 1458 C C . PHE A 1 179 ? 1.143 15.064 5.841 1.00 96.12 179 PHE A C 1
ATOM 1460 O O . PHE A 1 179 ? 2.133 14.463 6.251 1.00 96.12 179 PHE A O 1
ATOM 1467 N N . ILE A 1 180 ? 0.257 14.473 5.033 1.00 97.06 180 ILE A N 1
ATOM 1468 C CA . ILE A 1 180 ? 0.420 13.083 4.571 1.00 97.06 180 ILE A CA 1
ATOM 1469 C C . ILE A 1 180 ? 1.634 12.935 3.639 1.00 97.06 180 ILE A C 1
ATOM 1471 O O . ILE A 1 180 ? 2.329 11.921 3.689 1.00 97.06 180 ILE A O 1
ATOM 1475 N N . GLN A 1 181 ? 1.912 13.943 2.813 1.00 95.94 181 GLN A N 1
ATOM 1476 C CA . GLN A 1 181 ? 3.086 13.981 1.944 1.00 95.94 181 GLN A CA 1
ATOM 1477 C C . GLN A 1 181 ? 4.387 14.127 2.753 1.00 95.94 181 GLN A C 1
ATOM 1479 O O . GLN A 1 181 ? 5.319 13.358 2.521 1.00 95.94 181 GLN A O 1
ATOM 1484 N N . ASP A 1 182 ? 4.403 14.996 3.768 1.00 96.25 182 ASP A N 1
ATOM 1485 C CA . ASP A 1 182 ? 5.530 15.219 4.683 1.00 96.25 182 ASP A CA 1
ATOM 1486 C C . ASP A 1 182 ? 5.907 13.930 5.426 1.00 96.25 182 ASP A C 1
ATOM 1488 O O . ASP A 1 182 ? 7.087 13.650 5.644 1.00 96.25 182 ASP A O 1
ATOM 1492 N N . VAL A 1 183 ? 4.918 13.102 5.789 1.00 97.19 183 VAL A N 1
ATOM 1493 C CA . VAL A 1 183 ? 5.166 11.765 6.355 1.00 97.19 183 VAL A CA 1
ATOM 1494 C C . VAL A 1 183 ? 5.948 10.902 5.363 1.00 97.19 183 VAL A C 1
ATOM 1496 O O . VAL A 1 183 ? 6.905 10.240 5.761 1.00 97.19 183 VAL A O 1
ATOM 1499 N N . GLY A 1 184 ? 5.597 10.942 4.075 1.00 96.56 184 GLY A N 1
ATOM 1500 C CA . GLY A 1 184 ? 6.361 10.299 3.006 1.00 96.56 184 GLY A CA 1
ATOM 1501 C C . GLY A 1 184 ? 7.813 10.773 2.963 1.00 96.56 184 GLY A C 1
ATOM 1502 O O . GLY A 1 184 ? 8.720 9.942 2.966 1.00 96.56 184 GLY A O 1
ATOM 1503 N N . THR A 1 185 ? 8.043 12.086 3.021 1.00 95.75 185 THR A N 1
ATOM 1504 C CA . THR A 1 185 ? 9.387 12.687 3.054 1.00 95.75 185 THR A CA 1
ATOM 1505 C C . THR A 1 185 ? 10.197 12.234 4.270 1.00 95.75 185 THR A C 1
ATOM 1507 O O . THR A 1 185 ? 11.329 11.773 4.112 1.00 95.75 185 THR A O 1
ATOM 1510 N N . VAL A 1 186 ? 9.622 12.276 5.478 1.00 96.25 186 VAL A N 1
ATOM 1511 C CA . VAL A 1 186 ? 10.278 11.799 6.716 1.00 96.25 186 VAL A CA 1
ATOM 1512 C C . VAL A 1 186 ? 10.651 10.318 6.614 1.00 96.25 186 VAL A C 1
ATOM 1514 O O . VAL A 1 186 ? 11.698 9.890 7.097 1.00 96.25 186 VAL A O 1
ATOM 1517 N N . LEU A 1 187 ? 9.813 9.537 5.940 1.00 96.69 187 LEU A N 1
ATOM 1518 C CA . LEU A 1 187 ? 10.020 8.117 5.679 1.00 96.69 187 LEU A CA 1
ATOM 1519 C C . LEU A 1 187 ? 10.812 7.835 4.385 1.00 96.69 187 LEU A C 1
ATOM 1521 O O . LEU A 1 187 ? 10.886 6.682 3.961 1.00 96.69 187 LEU A O 1
ATOM 1525 N N . GLN A 1 188 ? 11.459 8.857 3.810 1.00 94.81 188 GLN A N 1
ATOM 1526 C CA . GLN A 1 188 ? 12.400 8.784 2.682 1.00 94.81 188 GLN A CA 1
ATOM 1527 C C . GLN A 1 188 ? 11.776 8.513 1.297 1.00 94.81 188 GLN A C 1
ATOM 1529 O O . GLN A 1 188 ? 12.439 7.993 0.395 1.00 94.81 188 GLN A O 1
ATOM 1534 N N . GLN A 1 189 ? 10.518 8.902 1.092 1.00 96.12 189 GLN A N 1
ATOM 1535 C CA . GLN A 1 189 ? 9.851 8.914 -0.213 1.00 96.12 189 GLN A CA 1
ATOM 1536 C C . GLN A 1 189 ? 9.147 10.259 -0.457 1.00 96.12 189 GLN A C 1
ATOM 1538 O O . GLN A 1 189 ? 7.923 10.360 -0.379 1.00 96.12 189 GLN A O 1
ATOM 1543 N N . ASP A 1 190 ? 9.932 11.286 -0.781 1.00 94.00 190 ASP A N 1
ATOM 1544 C CA . ASP A 1 190 ? 9.421 12.611 -1.146 1.00 94.00 190 ASP A CA 1
ATOM 1545 C C . ASP A 1 190 ? 8.879 12.615 -2.586 1.00 94.00 190 ASP A C 1
ATOM 1547 O O . ASP A 1 190 ? 9.624 12.611 -3.570 1.00 94.00 190 ASP A O 1
ATOM 1551 N N . ILE A 1 191 ? 7.557 12.530 -2.732 1.00 91.19 191 ILE A N 1
ATOM 1552 C CA . ILE A 1 191 ? 6.930 12.488 -4.056 1.00 91.19 191 ILE A CA 1
ATOM 1553 C C . ILE A 1 191 ? 7.112 13.813 -4.799 1.00 91.19 191 ILE A C 1
ATOM 1555 O O . ILE A 1 191 ? 6.703 14.869 -4.335 1.00 91.19 191 ILE A O 1
ATOM 1559 N N . GLY A 1 192 ? 7.669 13.733 -6.007 1.00 89.94 192 GLY A N 1
ATOM 1560 C CA . GLY A 1 192 ? 8.033 14.906 -6.807 1.00 89.94 192 GLY A CA 1
ATOM 1561 C C . GLY A 1 192 ? 9.522 15.246 -6.746 1.00 89.94 192 GLY A C 1
ATOM 1562 O O . GLY A 1 192 ? 9.991 15.941 -7.643 1.00 89.94 192 GLY A O 1
ATOM 1563 N N . ASP A 1 193 ? 10.262 14.679 -5.788 1.00 91.94 193 ASP A N 1
ATOM 1564 C CA . ASP A 1 193 ? 11.716 14.820 -5.663 1.00 91.94 193 ASP A CA 1
ATOM 1565 C C . ASP A 1 193 ? 12.402 13.438 -5.567 1.00 91.94 193 ASP A C 1
ATOM 1567 O O . ASP A 1 193 ? 12.884 13.024 -4.508 1.00 91.94 193 ASP A O 1
ATOM 1571 N N . PRO A 1 194 ? 12.392 12.635 -6.654 1.00 92.19 194 PRO A N 1
ATOM 1572 C CA . PRO A 1 194 ? 13.070 11.345 -6.652 1.00 92.19 194 PRO A CA 1
ATOM 1573 C C . PRO A 1 194 ? 14.587 11.528 -6.459 1.00 92.19 194 PRO A C 1
ATOM 1575 O O . PRO A 1 194 ? 15.172 12.455 -7.017 1.00 92.19 194 PRO A O 1
ATOM 1578 N N . PRO A 1 195 ? 15.263 10.608 -5.745 1.00 90.25 195 PRO A N 1
ATOM 1579 C CA . PRO A 1 195 ? 16.660 10.795 -5.336 1.00 90.25 195 PRO A CA 1
ATOM 1580 C C . PRO A 1 195 ? 17.654 10.843 -6.506 1.00 90.25 195 PRO A C 1
ATOM 1582 O O . PRO A 1 195 ? 18.736 11.412 -6.379 1.00 90.25 195 PRO A O 1
ATOM 1585 N N . ASP A 1 196 ? 17.316 10.212 -7.630 1.00 89.31 196 ASP A N 1
ATOM 1586 C CA . ASP A 1 196 ? 18.089 10.230 -8.865 1.00 89.31 196 ASP A CA 1
ATOM 1587 C C . ASP A 1 196 ? 17.190 9.917 -10.076 1.00 89.31 196 ASP A C 1
ATOM 1589 O O . ASP A 1 196 ? 15.992 9.651 -9.952 1.00 89.31 196 ASP A O 1
ATOM 1593 N N . VAL A 1 197 ? 17.786 9.926 -11.272 1.00 88.69 197 VAL A N 1
ATOM 1594 C CA . VAL A 1 197 ? 17.097 9.632 -12.540 1.00 88.69 197 VAL A CA 1
ATOM 1595 C C . VAL A 1 197 ? 16.566 8.195 -12.653 1.00 88.69 197 VAL A C 1
ATOM 1597 O O . VAL A 1 197 ? 15.732 7.929 -13.517 1.00 88.69 197 VAL A O 1
ATOM 1600 N N . ALA A 1 198 ? 17.031 7.263 -11.816 1.00 86.81 198 ALA A N 1
ATOM 1601 C CA . ALA A 1 198 ? 16.514 5.897 -11.731 1.00 86.81 198 ALA A CA 1
ATOM 1602 C C . ALA A 1 198 ? 15.348 5.769 -10.728 1.00 86.81 198 ALA A C 1
ATOM 1604 O O . ALA A 1 198 ? 14.687 4.728 -10.687 1.00 86.81 198 ALA A O 1
ATOM 1605 N N . GLY A 1 199 ? 15.054 6.821 -9.959 1.00 91.50 199 GLY A N 1
ATOM 1606 C CA . GLY A 1 199 ? 13.961 6.870 -8.995 1.00 91.50 199 GLY A CA 1
ATOM 1607 C C . GLY A 1 199 ? 14.303 6.180 -7.674 1.00 91.50 199 GLY A C 1
ATOM 1608 O O . GLY A 1 199 ? 15.455 6.117 -7.248 1.00 91.50 199 GLY A O 1
ATOM 1609 N N . TRP A 1 200 ? 13.294 5.646 -6.983 1.00 92.88 200 TRP A N 1
ATOM 1610 C CA . TRP A 1 200 ? 13.511 5.023 -5.676 1.00 92.88 200 TRP A CA 1
ATOM 1611 C C . TRP A 1 200 ? 14.119 3.627 -5.787 1.00 92.88 200 TRP A C 1
ATOM 1613 O O . TRP A 1 200 ? 13.550 2.720 -6.400 1.00 92.88 200 TRP A O 1
ATOM 1623 N N . LYS A 1 201 ? 15.240 3.438 -5.082 1.00 92.38 201 LYS A N 1
ATOM 1624 C CA . LYS A 1 201 ? 15.981 2.170 -4.985 1.00 92.38 201 LYS A CA 1
ATOM 1625 C C . LYS A 1 201 ? 15.096 0.982 -4.628 1.00 92.38 201 LYS A C 1
ATOM 1627 O O . LYS A 1 201 ? 15.335 -0.113 -5.124 1.00 92.38 201 LYS A O 1
ATOM 1632 N N . ALA A 1 202 ? 14.042 1.188 -3.846 1.00 92.19 202 ALA A N 1
ATOM 1633 C CA . ALA A 1 202 ? 13.108 0.132 -3.478 1.00 92.19 202 ALA A CA 1
ATOM 1634 C C . ALA A 1 202 ? 12.493 -0.630 -4.669 1.00 92.19 202 ALA A C 1
ATOM 1636 O O . ALA A 1 202 ? 12.112 -1.789 -4.526 1.00 92.19 202 ALA A O 1
ATOM 1637 N N . PHE A 1 203 ? 12.434 -0.020 -5.856 1.00 89.50 203 PHE A N 1
ATOM 1638 C CA . PHE A 1 203 ? 11.817 -0.629 -7.036 1.00 89.50 203 PHE A CA 1
ATOM 1639 C C . PHE A 1 203 ? 12.802 -1.343 -7.972 1.00 89.50 203 PHE A C 1
ATOM 1641 O O . PHE A 1 203 ? 12.373 -2.003 -8.920 1.00 89.50 203 PHE A O 1
ATOM 1648 N N . TYR A 1 204 ? 14.114 -1.235 -7.740 1.00 88.31 204 TYR A N 1
ATOM 1649 C CA . TYR A 1 204 ? 15.116 -1.817 -8.644 1.00 88.31 204 TYR A CA 1
ATOM 1650 C C . TYR A 1 204 ? 16.386 -2.344 -7.963 1.00 88.31 204 TYR A C 1
ATOM 1652 O O . TYR A 1 204 ? 17.090 -3.165 -8.552 1.00 88.31 204 TYR A O 1
ATOM 1660 N N . GLN A 1 205 ? 16.705 -1.884 -6.753 1.00 90.00 205 GLN A N 1
ATOM 1661 C CA . GLN A 1 205 ? 17.954 -2.197 -6.071 1.00 90.00 205 GLN A CA 1
ATOM 1662 C C . GLN A 1 205 ? 17.889 -3.583 -5.431 1.00 90.00 205 GLN A C 1
ATOM 1664 O O . GLN A 1 205 ? 17.239 -3.804 -4.410 1.00 90.00 205 GLN A O 1
ATOM 1669 N N . THR A 1 206 ? 18.647 -4.514 -5.998 1.00 86.94 206 THR A N 1
ATOM 1670 C CA . THR A 1 206 ? 18.890 -5.824 -5.392 1.00 86.94 206 THR A CA 1
ATOM 1671 C C . THR A 1 206 ? 19.925 -5.728 -4.261 1.00 86.94 206 THR A C 1
ATOM 1673 O O . THR A 1 206 ? 20.853 -4.917 -4.369 1.00 86.94 206 THR A O 1
ATOM 1676 N N . PRO A 1 207 ? 19.848 -6.587 -3.227 1.00 89.31 207 PRO A N 1
ATOM 1677 C CA . PRO A 1 207 ? 18.836 -7.631 -3.026 1.00 89.31 207 PRO A CA 1
ATOM 1678 C C . PRO A 1 207 ? 17.576 -7.154 -2.282 1.00 89.31 207 PRO A C 1
ATOM 1680 O O . PRO A 1 207 ? 16.644 -7.936 -2.153 1.00 89.31 207 PRO A O 1
ATOM 1683 N N . GLN A 1 208 ? 17.560 -5.915 -1.785 1.00 88.19 208 GLN A N 1
ATOM 1684 C CA . GLN A 1 208 ? 16.622 -5.485 -0.743 1.00 88.19 208 GLN A CA 1
ATOM 1685 C C . GLN A 1 208 ? 15.247 -5.048 -1.273 1.00 88.19 208 GLN A C 1
ATOM 1687 O O . GLN A 1 208 ? 14.244 -5.285 -0.611 1.00 88.19 208 GLN A O 1
ATOM 1692 N N . PHE A 1 209 ? 15.166 -4.414 -2.449 1.00 91.88 209 PHE A N 1
ATOM 1693 C CA . PHE A 1 209 ? 13.909 -3.865 -2.978 1.00 91.88 209 PHE A CA 1
ATOM 1694 C C . PHE A 1 209 ? 13.132 -3.060 -1.909 1.00 91.88 209 PHE A C 1
ATOM 1696 O O . PHE A 1 209 ? 13.718 -2.218 -1.227 1.00 91.88 209 PHE A O 1
ATOM 1703 N N . TYR A 1 210 ? 11.831 -3.306 -1.733 1.00 91.94 210 TYR A N 1
ATOM 1704 C CA . TYR A 1 210 ? 10.978 -2.607 -0.766 1.00 91.94 210 TYR A CA 1
ATOM 1705 C C . TYR A 1 210 ? 11.375 -2.823 0.700 1.00 91.94 210 TYR A C 1
ATOM 1707 O O . TYR A 1 210 ? 10.909 -2.082 1.561 1.00 91.94 210 TYR A O 1
ATOM 1715 N N . GLU A 1 211 ? 12.261 -3.774 1.015 1.00 92.62 211 GLU A N 1
ATOM 1716 C CA . GLU A 1 211 ? 12.794 -3.924 2.375 1.00 92.62 211 GLU A CA 1
ATOM 1717 C C . GLU A 1 211 ? 13.587 -2.684 2.815 1.00 92.62 211 GLU A C 1
ATOM 1719 O O . GLU A 1 211 ? 13.669 -2.402 4.006 1.00 92.62 211 GLU A O 1
ATOM 1724 N N . ILE A 1 212 ? 14.091 -1.879 1.868 1.00 92.94 212 ILE A N 1
ATOM 1725 C CA . ILE A 1 212 ? 14.787 -0.609 2.144 1.00 92.94 212 ILE A CA 1
ATOM 1726 C C . ILE A 1 212 ? 13.891 0.390 2.896 1.00 92.94 212 ILE A C 1
ATOM 1728 O O . ILE A 1 212 ? 14.402 1.243 3.622 1.00 92.94 212 ILE A O 1
ATOM 1732 N N . TRP A 1 213 ? 12.565 0.284 2.762 1.00 95.00 213 TRP A N 1
ATOM 1733 C CA . TRP A 1 213 ? 11.628 1.200 3.414 1.00 95.00 213 TRP A CA 1
ATOM 1734 C C . TRP A 1 213 ? 11.613 1.102 4.940 1.00 95.00 213 TRP A C 1
ATOM 1736 O O . TRP A 1 213 ? 11.105 2.013 5.603 1.00 95.00 213 TRP A O 1
ATOM 1746 N N . ILE A 1 214 ? 12.160 0.023 5.502 1.00 94.00 214 ILE A N 1
ATOM 1747 C CA . ILE A 1 214 ? 12.256 -0.202 6.940 1.00 94.00 214 ILE A CA 1
ATOM 1748 C C . ILE A 1 214 ? 13.727 -0.310 7.339 1.00 94.00 214 ILE A C 1
ATOM 1750 O O . ILE A 1 214 ? 14.456 -1.201 6.914 1.00 94.00 214 ILE A O 1
ATOM 1754 N N . ASN A 1 215 ? 14.155 0.606 8.201 1.00 93.38 215 ASN A N 1
ATOM 1755 C CA . ASN A 1 215 ? 15.473 0.613 8.823 1.00 93.38 215 ASN A CA 1
ATOM 1756 C C . ASN A 1 215 ? 15.378 1.170 10.258 1.00 93.38 215 ASN A C 1
ATOM 1758 O O . ASN A 1 215 ? 14.278 1.424 10.760 1.00 93.38 215 ASN A O 1
ATOM 1762 N N . SER A 1 216 ? 16.522 1.336 10.932 1.00 93.94 216 SER A N 1
ATOM 1763 C CA . SER A 1 216 ? 16.589 1.850 12.309 1.00 93.94 216 SER A CA 1
ATOM 1764 C C . SER A 1 216 ? 15.975 3.238 12.486 1.00 93.94 216 SER A C 1
ATOM 1766 O O . SER A 1 216 ? 15.582 3.575 13.600 1.00 93.94 216 SER A O 1
ATOM 1768 N N . ASP A 1 217 ? 15.873 4.012 11.406 1.00 93.69 217 ASP A N 1
ATOM 1769 C CA . ASP A 1 217 ? 15.405 5.391 11.433 1.00 93.69 217 ASP A CA 1
ATOM 1770 C C . ASP A 1 217 ? 13.925 5.458 11.033 1.00 93.69 217 ASP A C 1
ATOM 1772 O O . ASP A 1 217 ? 13.119 6.064 11.735 1.00 93.69 217 ASP A O 1
ATOM 1776 N N . THR A 1 218 ? 13.526 4.787 9.947 1.00 96.19 218 THR A N 1
ATOM 1777 C CA . THR A 1 218 ? 12.158 4.889 9.407 1.00 96.19 218 THR A CA 1
ATOM 1778 C C . THR A 1 218 ? 11.122 4.087 10.194 1.00 96.19 218 THR A C 1
ATOM 1780 O O . THR A 1 218 ? 9.968 4.508 10.272 1.00 96.19 218 THR A O 1
ATOM 1783 N N . LEU A 1 219 ? 11.488 2.956 10.813 1.00 95.69 219 LEU A N 1
ATOM 1784 C CA . LEU A 1 219 ? 10.532 2.134 11.568 1.00 95.69 219 LEU A CA 1
ATOM 1785 C C . LEU A 1 219 ? 9.962 2.858 12.803 1.00 95.69 219 LEU A C 1
ATOM 1787 O O . LEU A 1 219 ? 8.738 2.882 12.949 1.00 95.69 219 LEU A O 1
ATOM 1791 N N . PRO A 1 220 ? 10.778 3.505 13.663 1.00 96.38 220 PRO A N 1
ATOM 1792 C CA . PRO A 1 220 ? 10.248 4.326 14.750 1.00 96.38 220 PRO A CA 1
ATOM 1793 C C . PRO A 1 220 ? 9.306 5.435 14.268 1.00 96.38 220 PRO A C 1
ATOM 1795 O O . PRO A 1 220 ? 8.281 5.675 14.902 1.00 96.38 220 PRO A O 1
ATOM 1798 N N . PHE A 1 221 ? 9.609 6.086 13.138 1.00 97.06 221 PHE A N 1
ATOM 1799 C CA . PHE A 1 221 ? 8.751 7.140 12.587 1.00 97.06 221 PHE A CA 1
ATOM 1800 C C . PHE A 1 221 ? 7.432 6.612 12.019 1.00 97.06 221 PHE A C 1
ATOM 1802 O O . PHE A 1 221 ? 6.411 7.282 12.164 1.00 97.06 221 PHE A O 1
ATOM 1809 N N . ARG A 1 222 ? 7.412 5.405 11.438 1.00 97.62 222 ARG A N 1
ATOM 1810 C CA . ARG A 1 222 ? 6.164 4.740 11.023 1.00 97.62 222 ARG A CA 1
ATOM 1811 C C . ARG A 1 222 ? 5.228 4.535 12.212 1.00 97.62 222 ARG A C 1
ATOM 1813 O O . ARG A 1 222 ? 4.063 4.919 12.140 1.00 97.62 222 ARG A O 1
ATOM 1820 N N . ASN A 1 223 ? 5.764 4.016 13.315 1.00 96.69 223 ASN A N 1
ATOM 1821 C CA . ASN A 1 223 ? 5.010 3.817 14.554 1.00 96.69 223 ASN A CA 1
ATOM 1822 C C . ASN A 1 223 ? 4.578 5.150 15.180 1.00 96.69 223 ASN A C 1
ATOM 1824 O O . ASN A 1 223 ? 3.451 5.287 15.653 1.00 96.69 223 ASN A O 1
ATOM 1828 N N . LEU A 1 224 ? 5.450 6.163 15.144 1.00 97.00 224 LEU A N 1
ATOM 1829 C CA . LEU A 1 224 ? 5.112 7.502 15.619 1.00 97.00 224 LEU A CA 1
ATOM 1830 C C . LEU A 1 224 ? 3.956 8.106 14.814 1.00 97.00 224 LEU A C 1
ATOM 1832 O O . LEU A 1 224 ? 3.054 8.690 15.405 1.00 97.00 224 LEU A O 1
ATOM 1836 N N . PHE A 1 225 ? 3.950 7.946 13.490 1.00 98.12 225 PHE A N 1
ATOM 1837 C CA . PHE A 1 225 ? 2.859 8.420 12.642 1.00 98.12 225 PHE A CA 1
ATOM 1838 C C . PHE A 1 225 ? 1.529 7.745 13.001 1.00 98.12 225 PHE A C 1
ATOM 1840 O O . PHE A 1 225 ? 0.550 8.443 13.264 1.00 98.12 225 PHE A O 1
ATOM 1847 N N . THR A 1 226 ? 1.492 6.410 13.091 1.00 98.12 226 THR A N 1
ATOM 1848 C CA . THR A 1 226 ? 0.273 5.687 13.498 1.00 98.12 226 THR A CA 1
ATOM 1849 C C . THR A 1 226 ? -0.188 6.087 14.899 1.00 98.12 226 THR A C 1
ATOM 1851 O O . THR A 1 226 ? -1.384 6.263 15.129 1.00 98.12 226 THR A O 1
ATOM 1854 N N . ASP A 1 227 ? 0.753 6.291 15.827 1.00 98.19 227 ASP A N 1
ATOM 1855 C CA . ASP A 1 227 ? 0.472 6.722 17.196 1.00 98.19 227 ASP A CA 1
ATOM 1856 C C . ASP A 1 227 ? -0.106 8.146 17.233 1.00 98.19 227 ASP A C 1
ATOM 1858 O O . ASP A 1 227 ? -1.091 8.386 17.933 1.00 98.19 227 ASP A O 1
ATOM 1862 N N . ILE A 1 228 ? 0.443 9.084 16.454 1.00 98.06 228 ILE A N 1
ATOM 1863 C CA . ILE A 1 228 ? -0.113 10.437 16.306 1.00 98.06 228 ILE A CA 1
ATOM 1864 C C . ILE A 1 228 ? -1.546 10.344 15.788 1.00 98.06 228 ILE A C 1
ATOM 1866 O O . ILE A 1 228 ? -2.446 10.925 16.395 1.00 98.06 228 ILE A O 1
ATOM 1870 N N . MET A 1 229 ? -1.777 9.575 14.722 1.00 98.50 229 MET A N 1
ATOM 1871 C CA . MET A 1 229 ? -3.083 9.478 14.068 1.00 98.50 229 MET A CA 1
ATOM 1872 C C . MET A 1 229 ? -4.182 8.908 14.970 1.00 98.50 229 MET A C 1
ATOM 1874 O O . MET A 1 229 ? -5.337 9.286 14.799 1.00 98.50 229 MET A O 1
ATOM 1878 N N . ILE A 1 230 ? -3.855 8.049 15.939 1.00 98.50 230 ILE A N 1
ATOM 1879 C CA . ILE A 1 230 ? -4.838 7.434 16.852 1.00 98.50 230 ILE A CA 1
ATOM 1880 C C . ILE A 1 230 ? -4.933 8.119 18.224 1.00 98.50 230 ILE A C 1
ATOM 1882 O O . ILE A 1 230 ? -5.944 7.977 18.912 1.00 98.50 230 ILE A O 1
ATOM 1886 N N . LEU A 1 231 ? -3.895 8.839 18.667 1.00 97.81 231 LEU A N 1
ATOM 1887 C CA . LEU A 1 231 ? -3.857 9.442 20.005 1.00 97.81 231 LEU A CA 1
ATOM 1888 C C . LEU A 1 231 ? -4.243 10.920 20.019 1.00 97.81 231 LEU A C 1
ATOM 1890 O O . LEU A 1 231 ? -5.099 11.310 20.814 1.00 97.81 231 LEU A O 1
ATOM 1894 N N . SER A 1 232 ? -3.573 11.734 19.203 1.00 96.56 232 SER A N 1
ATOM 1895 C CA . SER A 1 232 ? -3.682 13.200 19.236 1.00 96.56 232 SER A CA 1
ATOM 1896 C C . SER A 1 232 ? -4.250 13.798 17.953 1.00 96.56 232 SER A C 1
ATOM 1898 O O . SER A 1 232 ? -4.787 14.903 17.981 1.00 96.56 232 SER A O 1
ATOM 1900 N N . GLY A 1 233 ? -4.111 13.086 16.837 1.00 97.44 233 GLY A N 1
ATOM 1901 C CA . GLY A 1 233 ? -4.321 13.611 15.498 1.00 97.44 233 GLY A CA 1
ATOM 1902 C C . GLY A 1 233 ? -3.300 14.680 15.102 1.00 97.44 233 GLY A C 1
ATOM 1903 O O . GLY A 1 233 ? -2.419 15.067 15.877 1.00 97.44 233 GLY A O 1
ATOM 1904 N N . TYR A 1 234 ? -3.455 15.178 13.879 1.00 97.44 234 TYR A N 1
ATOM 1905 C CA . TYR A 1 234 ? -2.760 16.347 13.350 1.00 97.44 234 TYR A CA 1
ATOM 1906 C C . TYR A 1 234 ? -3.760 17.484 13.159 1.00 97.44 234 TYR A C 1
ATOM 1908 O O . TYR A 1 234 ? -4.755 17.310 12.459 1.00 97.44 234 TYR A O 1
ATOM 1916 N N . THR A 1 235 ? -3.519 18.642 13.780 1.00 96.75 235 THR A N 1
ATOM 1917 C CA . THR A 1 235 ? -4.441 19.787 13.724 1.00 96.75 235 THR A CA 1
ATOM 1918 C C . THR A 1 235 ? -3.816 20.975 13.011 1.00 96.75 235 THR A C 1
ATOM 1920 O O . THR A 1 235 ? -2.793 21.495 13.450 1.00 96.75 235 THR A O 1
ATOM 1923 N N . GLN A 1 236 ? -4.483 21.471 11.969 1.00 93.69 236 GLN A N 1
ATOM 1924 C CA . GLN A 1 236 ? -4.086 22.686 11.261 1.00 93.69 236 GLN A CA 1
ATOM 1925 C C . GLN A 1 236 ? -5.315 23.419 10.704 1.00 93.69 236 GLN A C 1
ATOM 1927 O O . GLN A 1 236 ? -6.276 22.818 10.219 1.00 93.69 236 GLN A O 1
ATOM 1932 N N . GLY A 1 237 ? -5.323 24.752 10.812 1.00 85.56 237 GLY A N 1
ATOM 1933 C CA . GLY A 1 237 ? -6.423 25.582 10.300 1.00 85.56 237 GLY A CA 1
ATOM 1934 C C . GLY A 1 237 ? -7.797 25.262 10.909 1.00 85.56 237 GLY A C 1
ATOM 1935 O O . GLY A 1 237 ? -8.812 25.420 10.231 1.00 85.56 237 GLY A O 1
ATOM 1936 N N . GLY A 1 238 ? -7.827 24.770 12.155 1.00 88.94 238 GLY A N 1
ATOM 1937 C CA . GLY A 1 238 ? -9.052 24.396 12.872 1.00 88.94 238 GLY A CA 1
ATOM 1938 C C . GLY A 1 238 ? -9.651 23.035 12.494 1.00 88.94 238 GLY A C 1
ATOM 1939 O O . GLY A 1 238 ? -10.753 22.737 12.940 1.00 88.94 238 GLY A O 1
ATOM 1940 N N . ASN A 1 239 ? -8.955 22.220 11.694 1.00 92.56 239 ASN A N 1
ATOM 1941 C CA . ASN A 1 239 ? -9.362 20.850 11.357 1.00 92.56 239 ASN A CA 1
ATOM 1942 C C . ASN A 1 239 ? -8.339 19.881 11.917 1.00 92.56 239 ASN A C 1
ATOM 1944 O O . ASN A 1 239 ? -7.150 20.202 11.950 1.00 92.56 239 ASN A O 1
ATOM 1948 N N . THR A 1 240 ? -8.805 18.698 12.290 1.00 96.62 240 THR A N 1
ATOM 1949 C CA . THR A 1 240 ? -7.965 17.647 12.847 1.00 96.62 240 THR A CA 1
ATOM 1950 C C . THR A 1 240 ? -8.111 16.387 12.007 1.00 96.62 240 THR A C 1
ATOM 1952 O O . THR A 1 240 ? -9.215 15.863 11.886 1.00 96.62 240 THR A O 1
ATOM 1955 N N . LEU A 1 241 ? -7.004 15.890 11.452 1.00 97.06 241 LEU A N 1
ATOM 1956 C CA . LEU A 1 241 ? -6.926 14.521 10.951 1.00 97.06 241 LEU A CA 1
ATOM 1957 C C . LEU A 1 241 ? -6.663 13.592 12.128 1.00 97.06 241 LEU A C 1
ATOM 1959 O O . LEU A 1 241 ? -5.615 13.677 12.767 1.00 97.06 241 LEU A O 1
ATOM 1963 N N . ILE A 1 242 ? -7.614 12.717 12.419 1.00 98.19 242 ILE A N 1
ATOM 1964 C CA . ILE A 1 242 ? -7.510 11.738 13.496 1.00 98.19 242 ILE A CA 1
ATOM 1965 C C . ILE A 1 242 ? -8.326 10.505 13.124 1.00 98.19 242 ILE A C 1
ATOM 1967 O O . ILE A 1 242 ? -9.361 10.610 12.464 1.00 98.19 242 ILE A O 1
ATOM 1971 N N . ILE A 1 243 ? -7.849 9.337 13.532 1.00 98.69 243 ILE A N 1
ATOM 1972 C CA . ILE A 1 243 ? -8.615 8.100 13.454 1.00 98.69 243 ILE A CA 1
ATOM 1973 C C . ILE A 1 243 ? -9.740 8.172 14.484 1.00 98.69 243 ILE A C 1
ATOM 1975 O O . ILE A 1 243 ? -9.495 8.437 15.662 1.00 98.69 243 ILE A O 1
ATOM 1979 N N . ASP A 1 244 ? -10.964 7.878 14.050 1.00 98.31 244 ASP A N 1
ATOM 1980 C CA . ASP A 1 244 ? -12.074 7.593 14.952 1.00 98.31 244 ASP A CA 1
ATOM 1981 C C . ASP A 1 244 ? -12.198 6.068 15.128 1.00 98.31 244 ASP A C 1
ATOM 1983 O O . ASP A 1 244 ? -12.804 5.386 14.294 1.00 98.31 244 ASP A O 1
ATOM 1987 N N . PRO A 1 245 ? -11.631 5.498 16.209 1.00 98.38 245 PRO A N 1
ATOM 1988 C CA . PRO A 1 245 ? -11.660 4.058 16.418 1.00 98.38 245 PRO A CA 1
ATOM 1989 C C . PRO A 1 245 ? -13.075 3.540 16.691 1.00 98.38 245 PRO A C 1
ATOM 1991 O O . PRO A 1 245 ? -13.357 2.369 16.446 1.00 98.38 245 PRO A O 1
ATOM 1994 N N . VAL A 1 246 ? -13.974 4.383 17.207 1.00 98.38 246 VAL A N 1
ATOM 1995 C CA . VAL A 1 246 ? -15.354 3.989 17.497 1.00 98.38 246 VAL A CA 1
ATOM 1996 C C . VAL A 1 246 ? -16.153 3.931 16.201 1.00 98.38 246 VAL A C 1
ATOM 1998 O O . VAL A 1 246 ? -16.886 2.964 16.008 1.00 98.38 246 VAL A O 1
ATOM 2001 N N . ALA A 1 247 ? -15.993 4.915 15.309 1.00 97.94 247 ALA A N 1
ATOM 2002 C CA . ALA A 1 247 ? -16.616 4.895 13.986 1.00 97.94 247 ALA A CA 1
ATOM 2003 C C . ALA A 1 247 ? -16.154 3.683 13.168 1.00 97.94 247 ALA A C 1
ATOM 2005 O O . ALA A 1 247 ? -17.002 2.916 12.728 1.00 97.94 247 ALA A O 1
ATOM 2006 N N . PHE A 1 248 ? -14.839 3.440 13.085 1.00 98.38 248 PHE A N 1
ATOM 2007 C CA . PHE A 1 248 ? -14.293 2.250 12.421 1.00 98.38 248 PHE A CA 1
ATOM 2008 C C . PHE A 1 248 ? -14.904 0.952 12.973 1.00 98.38 248 PHE A C 1
ATOM 2010 O O . PHE A 1 248 ? -15.334 0.089 12.219 1.00 98.38 248 PHE A O 1
ATOM 2017 N N . THR A 1 249 ? -15.022 0.840 14.300 1.00 98.50 249 THR A N 1
ATOM 2018 C CA . THR A 1 249 ? -15.589 -0.356 14.944 1.00 98.50 249 THR A CA 1
ATOM 2019 C C . THR A 1 249 ? -17.078 -0.544 14.657 1.00 98.50 249 THR A C 1
ATOM 2021 O O . THR A 1 249 ? -17.540 -1.676 14.575 1.00 98.50 249 THR A O 1
ATOM 2024 N N . LYS A 1 250 ? -17.855 0.537 14.515 1.00 97.62 250 LYS A N 1
ATOM 2025 C CA . LYS A 1 250 ? -19.296 0.442 14.219 1.00 97.62 250 LYS A CA 1
ATOM 2026 C C . LYS A 1 250 ? -19.585 -0.164 12.850 1.00 97.62 250 LYS A C 1
ATOM 2028 O O . LYS A 1 250 ? -20.654 -0.743 12.687 1.00 97.62 250 LYS A O 1
ATOM 2033 N N . ASP A 1 251 ? -18.657 -0.019 11.912 1.00 96.69 251 ASP A N 1
ATOM 2034 C CA . ASP A 1 251 ? -18.793 -0.548 10.557 1.00 96.69 251 ASP A CA 1
ATOM 2035 C C . ASP A 1 251 ? -18.422 -2.042 10.472 1.00 96.69 251 ASP A C 1
ATOM 2037 O O . ASP A 1 251 ? -18.626 -2.670 9.431 1.00 96.69 251 ASP A O 1
ATOM 2041 N N . LEU A 1 252 ? -17.910 -2.632 11.562 1.00 97.94 252 LEU A N 1
ATOM 2042 C CA . LEU A 1 252 ? -17.589 -4.056 11.629 1.00 97.94 252 LEU A CA 1
ATOM 2043 C C . LEU A 1 252 ? -18.849 -4.916 11.858 1.00 97.94 252 LEU A C 1
ATOM 2045 O O . LEU A 1 252 ? -19.807 -4.449 12.480 1.00 97.94 252 LEU A O 1
ATOM 2049 N N . PRO A 1 253 ? -18.862 -6.183 11.400 1.00 97.88 253 PRO A N 1
ATOM 2050 C CA . PRO A 1 253 ? -20.020 -7.070 11.518 1.00 97.88 253 PRO A CA 1
ATOM 2051 C C . PRO A 1 253 ? -20.484 -7.360 12.954 1.00 97.88 253 PRO A C 1
ATOM 2053 O O . PRO A 1 253 ? -21.686 -7.318 13.221 1.00 97.88 253 PRO A O 1
ATOM 2056 N N . ASN A 1 254 ? -19.564 -7.674 13.877 1.00 97.62 254 ASN A N 1
ATOM 2057 C CA . ASN A 1 254 ? -19.914 -8.139 15.229 1.00 97.62 254 ASN A CA 1
ATOM 2058 C C . ASN A 1 254 ? -19.171 -7.387 16.352 1.00 97.62 254 ASN A C 1
ATOM 2060 O O . ASN A 1 254 ? -18.499 -8.006 17.182 1.00 97.62 254 ASN A O 1
ATOM 2064 N N . PRO A 1 255 ? -19.311 -6.055 16.457 1.00 97.88 255 PRO A N 1
ATOM 2065 C CA . PRO A 1 255 ? -18.463 -5.243 17.325 1.00 97.88 255 PRO A CA 1
ATOM 2066 C C . PRO A 1 255 ? -18.673 -5.488 18.824 1.00 97.88 255 PRO A C 1
ATOM 2068 O O . PRO A 1 255 ? -17.813 -5.136 19.624 1.00 97.88 255 PRO A O 1
ATOM 2071 N N . GLN A 1 256 ? -19.789 -6.095 19.234 1.00 98.06 256 GLN A N 1
ATOM 2072 C CA . GLN A 1 256 ? -20.091 -6.444 20.627 1.00 98.06 256 GLN A CA 1
ATOM 2073 C C . GLN A 1 256 ? -19.383 -7.714 21.128 1.00 98.06 256 GLN A C 1
ATOM 2075 O O . GLN A 1 256 ? -19.259 -7.900 22.344 1.00 98.06 256 GLN A O 1
ATOM 2080 N N . ASP A 1 257 ? -18.960 -8.605 20.226 1.00 98.38 257 ASP A N 1
ATOM 2081 C CA . ASP A 1 257 ? -18.235 -9.829 20.575 1.00 98.38 257 ASP A CA 1
ATOM 2082 C C . ASP A 1 257 ? -16.732 -9.545 20.479 1.00 98.38 257 ASP A C 1
ATOM 2084 O O . ASP A 1 257 ? -16.242 -9.234 19.398 1.00 98.38 257 ASP A O 1
ATOM 2088 N N . PRO A 1 258 ? -15.968 -9.623 21.580 1.00 97.94 258 PRO A N 1
ATOM 2089 C CA . PRO A 1 258 ? -14.563 -9.233 21.562 1.00 97.94 258 PRO A CA 1
ATOM 2090 C C . PRO A 1 258 ? -13.663 -10.176 20.753 1.00 97.94 258 PRO A C 1
ATOM 2092 O O . PRO A 1 258 ? -12.562 -9.770 20.395 1.00 97.94 258 PRO A O 1
ATOM 2095 N N . ASN A 1 259 ? -14.079 -11.420 20.493 1.00 97.25 259 ASN A N 1
ATOM 2096 C CA . ASN A 1 259 ? -13.320 -12.343 19.647 1.00 97.25 259 ASN A CA 1
ATOM 2097 C C . ASN A 1 259 ? -13.576 -12.016 18.177 1.00 97.25 259 ASN A C 1
ATOM 2099 O O . ASN A 1 259 ? -12.625 -11.773 17.441 1.00 97.25 259 ASN A O 1
ATOM 2103 N N . GLN A 1 260 ? -14.853 -11.906 17.796 1.00 98.12 260 GLN A N 1
ATOM 2104 C CA . GLN A 1 260 ? -15.224 -11.549 16.424 1.00 98.12 260 GLN A CA 1
ATOM 2105 C C . GLN A 1 260 ? -14.744 -10.145 16.057 1.00 98.12 260 GLN A C 1
ATOM 2107 O O . GLN A 1 260 ? -14.226 -9.961 14.972 1.00 98.12 260 GLN A O 1
ATOM 2112 N N . LEU A 1 261 ? -14.800 -9.176 16.976 1.00 98.38 261 LEU A N 1
ATOM 2113 C CA . LEU A 1 261 ? -14.241 -7.838 16.764 1.00 98.38 261 LEU A CA 1
ATOM 2114 C C . LEU A 1 261 ? -12.754 -7.879 16.379 1.00 98.38 261 LEU A C 1
ATOM 2116 O O . LEU A 1 261 ? -12.317 -7.123 15.517 1.00 98.38 261 LEU A O 1
ATOM 2120 N N . ILE A 1 262 ? -11.963 -8.724 17.045 1.00 97.94 262 ILE A N 1
ATOM 2121 C CA . ILE A 1 262 ? -10.535 -8.853 16.743 1.00 97.94 262 ILE A CA 1
ATOM 2122 C C . ILE A 1 262 ? -10.338 -9.508 15.379 1.00 97.94 262 ILE A C 1
ATOM 2124 O O . ILE A 1 262 ? -9.507 -9.027 14.616 1.00 97.94 262 ILE A O 1
ATOM 2128 N N . ASP A 1 263 ? -11.093 -10.559 15.068 1.00 97.25 263 ASP A N 1
ATOM 2129 C CA . ASP A 1 263 ? -11.020 -11.233 13.769 1.00 97.25 263 ASP A CA 1
ATOM 2130 C C . ASP A 1 263 ? -11.447 -10.291 12.629 1.00 97.25 263 ASP A C 1
ATOM 2132 O O . ASP A 1 263 ? -10.651 -10.028 11.730 1.00 97.25 263 ASP A O 1
ATOM 2136 N N . ASP A 1 264 ? -12.628 -9.677 12.741 1.00 97.56 264 ASP A N 1
ATOM 2137 C CA . ASP A 1 264 ? -13.189 -8.723 11.777 1.00 97.56 264 ASP A CA 1
ATOM 2138 C C . ASP A 1 264 ? -12.235 -7.536 11.530 1.00 97.56 264 ASP A C 1
ATOM 2140 O O . ASP A 1 264 ? -12.069 -7.079 10.397 1.00 97.56 264 ASP A O 1
ATOM 2144 N N . ALA A 1 265 ? -11.582 -7.025 12.582 1.00 97.31 265 ALA A N 1
ATOM 2145 C CA . ALA A 1 265 ? -10.591 -5.963 12.440 1.00 97.31 265 ALA A CA 1
ATOM 2146 C C . ALA A 1 265 ? -9.315 -6.459 11.744 1.00 97.31 265 ALA A C 1
ATOM 2148 O O . ALA A 1 265 ? -8.815 -5.799 10.834 1.00 97.31 265 ALA A O 1
ATOM 2149 N N . LEU A 1 266 ? -8.764 -7.604 12.154 1.00 95.81 266 LEU A N 1
ATOM 2150 C CA . LEU A 1 266 ? -7.520 -8.129 11.587 1.00 95.81 266 LEU A CA 1
ATOM 2151 C C . LEU A 1 266 ? -7.669 -8.537 10.116 1.00 95.81 266 LEU A C 1
ATOM 2153 O O . LEU A 1 266 ? -6.719 -8.349 9.360 1.00 95.81 266 LEU A O 1
ATOM 2157 N N . ASP A 1 267 ? -8.848 -8.985 9.687 1.00 94.06 267 ASP A N 1
ATOM 2158 C CA . ASP A 1 267 ? -9.148 -9.276 8.277 1.00 94.06 267 ASP A CA 1
ATOM 2159 C C . ASP A 1 267 ? -9.005 -8.035 7.373 1.00 94.06 267 ASP A C 1
ATOM 2161 O O . ASP A 1 267 ? -8.641 -8.123 6.192 1.00 94.06 267 ASP A O 1
ATOM 2165 N N . ILE A 1 268 ? -9.254 -6.846 7.930 1.00 94.62 268 ILE A N 1
ATOM 2166 C CA . ILE A 1 268 ? -9.065 -5.571 7.233 1.00 94.62 268 ILE A CA 1
ATOM 2167 C C . ILE A 1 268 ? -7.601 -5.135 7.308 1.00 94.62 268 ILE A C 1
ATOM 2169 O O . ILE A 1 268 ? -7.001 -4.847 6.263 1.00 94.62 268 ILE A O 1
ATOM 2173 N N . LEU A 1 269 ? -7.056 -5.083 8.530 1.00 94.75 269 LEU A N 1
ATOM 2174 C CA . LEU A 1 269 ? -5.776 -4.437 8.825 1.00 94.75 269 LEU A CA 1
ATOM 2175 C C . LEU A 1 269 ? -4.575 -5.269 8.351 1.00 94.75 269 LEU A C 1
ATOM 2177 O O . LEU A 1 269 ? -3.543 -4.715 7.959 1.00 94.75 269 LEU A O 1
ATOM 2181 N N . TYR A 1 270 ? -4.658 -6.601 8.438 1.00 93.44 270 TYR A N 1
ATOM 2182 C CA . TYR A 1 270 ? -3.534 -7.510 8.202 1.00 93.44 270 TYR A CA 1
ATOM 2183 C C . TYR A 1 270 ? -3.731 -8.353 6.937 1.00 93.44 270 TYR A C 1
ATOM 2185 O O . TYR A 1 270 ? -4.814 -8.480 6.364 1.00 93.44 270 TYR A O 1
ATOM 2193 N N . ARG A 1 271 ? -2.616 -8.912 6.459 1.00 88.00 271 ARG A N 1
ATOM 2194 C CA . ARG A 1 271 ? -2.558 -9.812 5.291 1.00 88.00 271 ARG A CA 1
ATOM 2195 C C . ARG A 1 271 ? -1.981 -11.182 5.630 1.00 88.00 271 ARG A C 1
ATOM 2197 O O . ARG A 1 271 ? -1.831 -12.021 4.748 1.00 88.00 271 ARG A O 1
ATOM 2204 N N . VAL A 1 272 ? -1.660 -11.379 6.905 1.00 86.88 272 VAL A N 1
ATOM 2205 C CA . VAL A 1 272 ? -1.114 -12.602 7.482 1.00 86.88 272 VAL A CA 1
ATOM 2206 C C . VAL A 1 272 ? -1.878 -12.922 8.758 1.00 86.88 272 VAL A C 1
ATOM 2208 O O . VAL A 1 272 ? -2.253 -12.017 9.508 1.00 86.88 272 VAL A O 1
ATOM 2211 N N . ASP A 1 273 ? -2.095 -14.210 8.997 1.00 87.31 273 ASP A N 1
ATOM 2212 C CA . ASP A 1 273 ? -2.859 -14.665 10.149 1.00 87.31 273 ASP A CA 1
ATOM 2213 C C . ASP A 1 273 ? -2.095 -14.438 11.453 1.00 87.31 273 ASP A C 1
ATOM 2215 O O . ASP A 1 273 ? -0.904 -14.736 11.581 1.00 87.31 273 ASP A O 1
ATOM 2219 N N . VAL A 1 274 ? -2.820 -13.969 12.464 1.00 91.50 274 VAL A N 1
ATOM 2220 C CA . VAL A 1 274 ? -2.326 -13.876 13.838 1.00 91.50 274 VAL A CA 1
ATOM 2221 C C . VAL A 1 274 ? -2.762 -15.126 14.591 1.00 91.50 274 VAL A C 1
ATOM 2223 O O . VAL A 1 274 ? -3.939 -15.477 14.583 1.00 91.50 274 VAL A O 1
ATOM 2226 N N . SER A 1 275 ? -1.829 -15.793 15.275 1.00 94.19 275 SER A N 1
ATOM 2227 C CA . SER A 1 275 ? -2.158 -16.994 16.058 1.00 94.19 275 SER A CA 1
ATOM 2228 C C . SER A 1 275 ? -3.231 -16.727 17.123 1.00 94.19 275 SER A C 1
ATOM 2230 O O . SER A 1 275 ? -3.229 -15.668 17.756 1.00 94.19 275 SER A O 1
ATOM 2232 N N . ASP A 1 276 ? -4.073 -17.723 17.406 1.00 95.50 276 ASP A N 1
ATOM 2233 C CA . ASP A 1 276 ? -5.124 -17.628 18.432 1.00 95.50 276 ASP A CA 1
ATOM 2234 C C . ASP A 1 276 ? -4.569 -17.239 19.810 1.00 95.50 276 ASP A C 1
ATOM 2236 O O . ASP A 1 276 ? -5.164 -16.442 20.537 1.00 95.50 276 ASP A O 1
ATOM 2240 N N . THR A 1 277 ? -3.377 -17.738 20.156 1.00 95.56 277 THR A N 1
ATOM 2241 C CA . THR A 1 277 ? -2.675 -17.379 21.397 1.00 95.56 277 THR A CA 1
ATOM 2242 C C . THR A 1 277 ? -2.353 -15.885 21.453 1.00 95.56 277 THR A C 1
ATOM 2244 O O . THR A 1 277 ? -2.557 -15.245 22.488 1.00 95.56 277 THR A O 1
ATOM 2247 N N . ALA A 1 278 ? -1.868 -15.309 20.349 1.00 94.50 278 ALA A N 1
ATOM 2248 C CA . ALA A 1 278 ? -1.582 -13.881 20.269 1.00 94.50 278 ALA A CA 1
ATOM 2249 C C . ALA A 1 278 ? -2.877 -13.056 20.296 1.00 94.50 278 ALA A C 1
ATOM 2251 O O . ALA A 1 278 ? -2.964 -12.110 21.078 1.00 94.50 278 ALA A O 1
ATOM 2252 N N . LYS A 1 279 ? -3.917 -13.459 19.550 1.00 95.94 279 LYS A N 1
ATOM 2253 C CA . LYS A 1 279 ? -5.244 -12.815 19.596 1.00 95.94 279 LYS A CA 1
ATOM 2254 C C . LYS A 1 279 ? -5.802 -12.779 21.024 1.00 95.94 279 LYS A C 1
ATOM 2256 O O . LYS A 1 279 ? -6.225 -11.723 21.496 1.00 95.94 279 LYS A O 1
ATOM 2261 N N . ALA A 1 280 ? -5.722 -13.889 21.761 1.00 95.38 280 ALA A N 1
ATOM 2262 C CA . ALA A 1 280 ? -6.174 -13.969 23.151 1.00 95.38 280 ALA A CA 1
ATOM 2263 C C . ALA A 1 280 ? -5.381 -13.048 24.100 1.00 95.38 280 ALA A C 1
ATOM 2265 O O . ALA A 1 280 ? -5.966 -12.401 24.981 1.00 95.38 280 ALA A O 1
ATOM 2266 N N . ALA A 1 281 ? -4.060 -12.950 23.915 1.00 94.62 281 ALA A N 1
ATOM 2267 C CA . ALA A 1 281 ? -3.213 -12.044 24.688 1.00 94.62 281 ALA A CA 1
ATOM 2268 C C . ALA A 1 281 ? -3.558 -10.571 24.412 1.00 94.62 281 ALA A C 1
ATOM 2270 O O . ALA A 1 281 ? -3.753 -9.800 25.355 1.00 94.62 281 ALA A O 1
ATOM 2271 N N . ILE A 1 282 ? -3.714 -10.200 23.137 1.00 94.81 282 ILE A N 1
ATOM 2272 C CA . ILE A 1 282 ? -4.076 -8.840 22.715 1.00 94.81 282 ILE A CA 1
ATOM 2273 C C . ILE A 1 282 ? -5.458 -8.459 23.246 1.00 94.81 282 ILE A C 1
ATOM 2275 O O . ILE A 1 282 ? -5.612 -7.385 23.831 1.00 94.81 282 ILE A O 1
ATOM 2279 N N . LYS A 1 283 ? -6.444 -9.359 23.129 1.00 96.94 283 LYS A N 1
ATOM 2280 C CA . LYS A 1 283 ? -7.790 -9.173 23.690 1.00 96.94 283 LYS A CA 1
ATOM 2281 C C . LYS A 1 283 ? -7.722 -8.795 25.164 1.00 96.94 283 LYS A C 1
ATOM 2283 O O . LYS A 1 283 ? -8.283 -7.783 25.578 1.00 96.94 283 LYS A O 1
ATOM 2288 N N . THR A 1 284 ? -6.995 -9.590 25.944 1.00 96.19 284 THR A N 1
ATOM 2289 C CA . THR A 1 284 ? -6.872 -9.405 27.392 1.00 96.19 284 THR A CA 1
ATOM 2290 C C . THR A 1 284 ? -6.194 -8.077 27.724 1.00 96.19 284 THR A C 1
ATOM 2292 O O . THR A 1 284 ? -6.702 -7.305 28.535 1.00 96.19 284 THR A O 1
ATOM 2295 N N . GLN A 1 285 ? -5.056 -7.780 27.093 1.00 92.81 285 GLN A N 1
ATOM 2296 C CA . GLN A 1 285 ? -4.233 -6.621 27.444 1.00 92.81 285 GLN A CA 1
ATOM 2297 C C . GLN A 1 285 ? -4.810 -5.297 26.931 1.00 92.81 285 GLN A C 1
ATOM 2299 O O . GLN A 1 285 ? -4.849 -4.321 27.680 1.00 92.81 285 GLN A O 1
ATOM 2304 N N . ALA A 1 286 ? -5.269 -5.258 25.680 1.00 93.12 286 ALA A N 1
ATOM 2305 C CA . ALA A 1 286 ? -5.680 -4.024 25.022 1.00 93.12 286 ALA A CA 1
ATOM 2306 C C . ALA A 1 286 ? -7.188 -3.758 25.160 1.00 93.12 286 ALA A C 1
ATOM 2308 O O . ALA A 1 286 ? -7.583 -2.724 25.701 1.00 93.12 286 ALA A O 1
ATOM 2309 N N . LEU A 1 287 ? -8.034 -4.701 24.728 1.00 96.56 287 LEU A N 1
ATOM 2310 C CA . LEU A 1 287 ? -9.489 -4.502 24.657 1.00 96.56 287 LEU A CA 1
ATOM 2311 C C . LEU A 1 287 ? -10.179 -4.658 26.022 1.00 96.56 287 LEU A C 1
ATOM 2313 O O . LEU A 1 287 ? -11.066 -3.881 26.390 1.00 96.56 287 LEU A O 1
ATOM 2317 N N . LEU A 1 288 ? -9.767 -5.665 26.794 1.00 96.50 288 LEU A N 1
ATOM 2318 C CA . LEU A 1 288 ? -10.334 -5.973 28.108 1.00 96.50 288 LEU A CA 1
ATOM 2319 C C . LEU A 1 288 ? -9.613 -5.265 29.256 1.00 96.50 288 LEU A C 1
ATOM 2321 O O . LEU A 1 288 ? -10.059 -5.359 30.399 1.00 96.50 288 LEU A O 1
ATOM 2325 N N . THR A 1 289 ? -8.546 -4.506 28.984 1.00 93.00 289 THR A N 1
ATOM 2326 C CA . THR A 1 289 ? -7.796 -3.733 29.995 1.00 93.00 289 THR A CA 1
ATOM 2327 C C . THR A 1 289 ? -7.320 -4.593 31.174 1.00 93.00 289 THR A C 1
ATOM 2329 O O . THR A 1 289 ? -7.450 -4.217 32.337 1.00 93.00 289 THR A O 1
ATOM 2332 N N . GLY A 1 290 ? -6.819 -5.792 30.874 1.00 93.44 290 GLY A N 1
ATOM 2333 C CA . GLY A 1 290 ? -6.341 -6.780 31.844 1.00 93.44 290 GLY A CA 1
ATOM 2334 C C . GLY A 1 290 ? -7.421 -7.701 32.422 1.00 93.44 290 GLY A C 1
ATOM 2335 O O . GLY A 1 290 ? -7.089 -8.613 33.175 1.00 93.44 290 GLY A O 1
ATOM 2336 N N . GLN A 1 291 ? -8.697 -7.496 32.083 1.00 94.75 291 GLN A N 1
ATOM 2337 C CA . GLN A 1 291 ? -9.779 -8.395 32.488 1.00 94.75 291 GLN A CA 1
ATOM 2338 C C . GLN A 1 291 ? -9.801 -9.659 31.621 1.00 94.75 291 GLN A C 1
ATOM 2340 O O . GLN A 1 291 ? -9.416 -9.632 30.456 1.00 94.75 291 GLN A O 1
ATOM 2345 N N . THR A 1 292 ? -10.288 -10.767 32.179 1.00 92.69 292 THR A N 1
ATOM 2346 C CA . THR A 1 292 ? -10.262 -12.084 31.517 1.00 92.69 292 THR A CA 1
ATOM 2347 C C . THR A 1 292 ? -11.603 -12.523 30.938 1.00 92.69 292 THR A C 1
ATOM 2349 O O . THR A 1 292 ? -11.651 -13.501 30.198 1.00 92.69 292 THR A O 1
ATOM 2352 N N . GLN A 1 293 ? -12.697 -11.836 31.278 1.00 96.88 293 GLN A N 1
ATOM 2353 C CA . GLN A 1 293 ? -14.040 -12.215 30.843 1.00 96.88 293 GLN A CA 1
ATOM 2354 C C . GLN A 1 293 ? -14.548 -11.303 29.720 1.00 96.88 293 GLN A C 1
ATOM 2356 O O . GLN A 1 293 ? -14.531 -10.079 29.831 1.00 96.88 293 GLN A O 1
ATOM 2361 N N . ASP A 1 294 ? -15.073 -11.910 28.660 1.00 97.31 294 ASP A N 1
ATOM 2362 C CA . ASP A 1 294 ? -15.495 -11.204 27.443 1.00 97.31 294 ASP A CA 1
ATOM 2363 C C . ASP A 1 294 ? -16.636 -10.203 27.687 1.00 97.31 294 ASP A C 1
ATOM 2365 O O . ASP A 1 294 ? -16.686 -9.138 27.065 1.00 97.31 294 ASP A O 1
ATOM 2369 N N . HIS A 1 295 ? -17.492 -10.474 28.679 1.00 97.12 295 HIS A N 1
ATOM 2370 C CA . HIS A 1 295 ? -18.619 -9.610 29.026 1.00 97.12 295 HIS A CA 1
ATOM 2371 C C . HIS A 1 295 ? -18.195 -8.178 29.412 1.00 97.12 295 HIS A C 1
ATOM 2373 O O . HIS A 1 295 ? -19.002 -7.259 29.295 1.00 97.12 295 HIS A O 1
ATOM 2379 N N . TYR A 1 296 ? -16.945 -7.952 29.846 1.00 97.12 296 TYR A N 1
ATOM 2380 C CA . TYR A 1 296 ? -16.446 -6.603 30.137 1.00 97.12 296 TYR A CA 1
ATOM 2381 C C . TYR A 1 296 ? -16.438 -5.706 28.897 1.00 97.12 296 TYR A C 1
ATOM 2383 O O . TYR A 1 296 ? -16.681 -4.506 29.020 1.00 97.12 296 TYR A O 1
ATOM 2391 N N . TRP A 1 297 ? -16.136 -6.263 27.720 1.00 98.25 297 TRP A N 1
ATOM 2392 C CA . TRP A 1 297 ? -16.244 -5.533 26.459 1.00 98.25 297 TRP A CA 1
ATOM 2393 C C . TRP A 1 297 ? -17.697 -5.446 26.008 1.00 98.25 297 TRP A C 1
ATOM 2395 O O . TRP A 1 297 ? -18.198 -4.344 25.794 1.00 98.25 297 TRP A O 1
ATOM 2405 N N . THR A 1 298 ? -18.392 -6.585 25.949 1.00 98.38 298 THR A N 1
ATOM 2406 C CA . THR A 1 298 ? -19.774 -6.654 25.459 1.00 98.38 298 THR A CA 1
ATOM 2407 C C . THR A 1 298 ? -20.695 -5.688 26.208 1.00 98.38 298 THR A C 1
ATOM 2409 O O . THR A 1 298 ? -21.459 -4.952 25.588 1.00 98.38 298 THR A O 1
ATOM 2412 N N . ASN A 1 299 ? -20.579 -5.608 27.537 1.00 98.06 299 ASN A N 1
ATOM 2413 C CA . ASN A 1 299 ? -21.374 -4.685 28.347 1.00 98.06 299 ASN A CA 1
ATOM 2414 C C . ASN A 1 299 ? -21.003 -3.221 28.095 1.00 98.06 299 ASN A C 1
ATOM 2416 O O . ASN A 1 299 ? -21.899 -2.383 28.016 1.00 98.06 299 ASN A O 1
ATOM 2420 N N . ALA A 1 300 ? -19.711 -2.899 27.968 1.00 98.00 300 ALA A N 1
ATOM 2421 C CA . ALA A 1 300 ? -19.269 -1.537 27.678 1.00 98.00 300 ALA A CA 1
ATOM 2422 C C . ALA A 1 300 ? -19.780 -1.063 26.310 1.00 98.00 300 ALA A C 1
ATOM 2424 O O . ALA A 1 300 ? -20.336 0.031 26.210 1.00 98.00 300 ALA A O 1
ATOM 2425 N N . TRP A 1 301 ? -19.659 -1.913 25.287 1.00 98.44 301 TRP A N 1
ATOM 2426 C CA . TRP A 1 301 ? -20.160 -1.633 23.947 1.00 98.44 301 TRP A CA 1
ATOM 2427 C C . TRP A 1 301 ? -21.678 -1.448 23.936 1.00 98.44 301 TRP A C 1
ATOM 2429 O O . TRP A 1 301 ? -22.168 -0.404 23.511 1.00 98.44 301 TRP A O 1
ATOM 2439 N N . ASN A 1 302 ? -22.428 -2.405 24.488 1.00 98.31 302 ASN A N 1
ATOM 2440 C CA . ASN A 1 302 ? -23.888 -2.333 24.533 1.00 98.31 302 ASN A CA 1
ATOM 2441 C C . ASN A 1 302 ? -24.388 -1.127 25.340 1.00 98.31 302 ASN A C 1
ATOM 2443 O O . ASN A 1 302 ? -25.386 -0.521 24.961 1.00 98.31 302 ASN A O 1
ATOM 2447 N N . SER A 1 303 ? -23.683 -0.740 26.410 1.00 98.12 303 SER A N 1
ATOM 2448 C CA . SER A 1 303 ? -24.019 0.465 27.182 1.00 98.12 303 SER A CA 1
ATOM 2449 C C . SER A 1 303 ? -23.839 1.735 26.353 1.00 98.12 303 SER A C 1
ATOM 2451 O O . SER A 1 303 ? -24.689 2.616 26.405 1.00 98.12 303 SER A O 1
ATOM 2453 N N . TYR A 1 304 ? -22.765 1.821 25.564 1.00 98.44 304 TYR A N 1
ATOM 2454 C CA . TYR A 1 304 ? -22.542 2.947 24.657 1.00 98.44 304 TYR A CA 1
ATOM 2455 C C . TYR A 1 304 ? -23.570 3.002 23.523 1.00 98.44 304 TYR A C 1
ATOM 2457 O O . TYR A 1 304 ? -24.063 4.082 23.215 1.00 98.44 304 TYR A O 1
ATOM 2465 N N . ILE A 1 305 ? -23.922 1.864 22.918 1.00 98.00 305 ILE A N 1
ATOM 2466 C CA . ILE A 1 305 ? -24.934 1.822 21.852 1.00 98.00 305 ILE A CA 1
ATOM 2467 C C . ILE A 1 305 ? -26.326 2.184 22.386 1.00 98.00 305 ILE A C 1
ATOM 2469 O O . ILE A 1 305 ? -27.070 2.888 21.706 1.00 98.00 305 ILE A O 1
ATOM 2473 N N . ALA A 1 306 ? -26.678 1.726 23.590 1.00 97.94 306 ALA A N 1
ATOM 2474 C CA . ALA A 1 306 ? -27.976 2.004 24.198 1.00 97.94 306 ALA A CA 1
ATOM 2475 C C . ALA A 1 306 ? -28.121 3.460 24.671 1.00 97.94 306 ALA A C 1
ATOM 2477 O O . ALA A 1 306 ? -29.197 4.037 24.525 1.00 97.94 306 ALA A O 1
ATOM 2478 N N . ASP A 1 307 ? -27.057 4.048 25.226 1.00 97.00 307 ASP A N 1
ATOM 2479 C CA . ASP A 1 307 ? -27.037 5.434 25.703 1.00 97.00 307 ASP A CA 1
ATOM 2480 C C . ASP A 1 307 ? -25.704 6.126 25.344 1.00 97.00 307 ASP A C 1
ATOM 2482 O O . ASP A 1 307 ? -24.757 6.134 26.146 1.00 97.00 307 ASP A O 1
ATOM 2486 N N . PRO A 1 308 ? -25.590 6.688 24.122 1.00 96.88 308 PRO A N 1
ATOM 2487 C CA . PRO A 1 308 ? -24.389 7.386 23.681 1.00 96.88 308 PRO A CA 1
ATOM 2488 C C . PRO A 1 308 ? -24.219 8.721 24.422 1.00 96.88 308 PRO A C 1
ATOM 2490 O O . PRO A 1 308 ? -24.802 9.742 24.058 1.00 96.88 308 PRO A O 1
ATOM 2493 N N . ASN A 1 309 ? -23.365 8.732 25.443 1.00 97.38 309 ASN A N 1
ATOM 2494 C CA . ASN A 1 309 ? -23.009 9.920 26.214 1.00 97.38 309 ASN A CA 1
ATOM 2495 C C . ASN A 1 309 ? -21.478 10.003 26.399 1.00 97.38 309 ASN A C 1
ATOM 2497 O O . ASN A 1 309 ? -20.772 9.033 26.105 1.00 97.38 309 ASN A O 1
ATOM 2501 N N . PRO A 1 310 ? -20.919 11.143 26.853 1.00 98.06 310 PRO A N 1
ATOM 2502 C CA . PRO A 1 310 ? -19.468 11.304 26.969 1.00 98.06 310 PRO A CA 1
ATOM 2503 C C . PRO A 1 310 ? -18.783 10.229 27.827 1.00 98.06 310 PRO A C 1
ATOM 2505 O O . PRO A 1 310 ? -17.662 9.824 27.526 1.00 98.06 310 PRO A O 1
ATOM 2508 N N . GLN A 1 311 ? -19.445 9.738 28.874 1.00 97.25 311 GLN A N 1
ATOM 2509 C CA . GLN A 1 311 ? -18.906 8.730 29.781 1.00 97.25 311 GLN A CA 1
ATOM 2510 C C . GLN A 1 311 ? -18.873 7.347 29.124 1.00 97.25 311 GLN A C 1
ATOM 2512 O O . GLN A 1 311 ? -17.826 6.697 29.135 1.00 97.25 311 GLN A O 1
ATOM 2517 N N . THR A 1 312 ? -19.983 6.902 28.527 1.00 97.62 312 THR A N 1
ATOM 2518 C CA . THR A 1 312 ? -20.051 5.603 27.837 1.00 97.62 312 THR A CA 1
ATOM 2519 C C . THR A 1 312 ? -19.147 5.584 26.605 1.00 97.62 312 THR A C 1
ATOM 2521 O O . THR A 1 312 ? -18.430 4.605 26.390 1.00 97.62 312 THR A O 1
ATOM 2524 N N . PHE A 1 313 ? -19.081 6.699 25.868 1.00 98.31 313 PHE A N 1
ATOM 2525 C CA . PHE A 1 313 ? -18.154 6.887 24.752 1.00 98.31 313 PHE A CA 1
ATOM 2526 C C . PHE A 1 313 ? -16.696 6.764 25.197 1.00 98.31 313 PHE A C 1
ATOM 2528 O O . PHE A 1 313 ? -15.935 6.013 24.595 1.00 98.31 313 PHE A O 1
ATOM 2535 N N . GLN A 1 314 ? -16.295 7.448 26.274 1.00 97.88 314 GLN A N 1
ATOM 2536 C CA . GLN A 1 314 ? -14.895 7.455 26.702 1.00 97.88 314 GLN A CA 1
ATOM 2537 C C . GLN A 1 314 ? -14.384 6.056 27.083 1.00 97.88 314 GLN A C 1
ATOM 2539 O O . GLN A 1 314 ? -13.208 5.747 26.857 1.00 97.88 314 GLN A O 1
ATOM 2544 N N . VAL A 1 315 ? -15.254 5.199 27.632 1.00 97.31 315 VAL A N 1
ATOM 2545 C CA . VAL A 1 315 ? -14.916 3.808 27.971 1.00 97.31 315 VAL A CA 1
ATOM 2546 C C . VAL A 1 315 ? -14.595 3.002 26.713 1.00 97.31 315 VAL A C 1
ATOM 2548 O O . VAL A 1 315 ? -13.525 2.392 26.646 1.00 97.31 315 VAL A O 1
ATOM 2551 N N . VAL A 1 316 ? -15.486 3.007 25.715 1.00 98.25 316 VAL A N 1
ATOM 2552 C CA . VAL A 1 316 ? -15.261 2.259 24.465 1.00 98.25 316 VAL A CA 1
ATOM 2553 C C . VAL A 1 316 ? -14.114 2.863 23.659 1.00 98.25 316 VAL A C 1
ATOM 2555 O O . VAL A 1 316 ? -13.241 2.128 23.204 1.00 98.25 316 VAL A O 1
ATOM 2558 N N . TYR A 1 317 ? -14.042 4.194 23.581 1.00 98.31 317 TYR A N 1
ATOM 2559 C CA . TYR A 1 317 ? -12.988 4.923 22.883 1.00 98.31 317 TYR A CA 1
ATOM 2560 C C . TYR A 1 317 ? -11.608 4.551 23.420 1.00 98.31 317 TYR A C 1
ATOM 2562 O O . TYR A 1 317 ? -10.730 4.189 22.648 1.00 98.31 317 TYR A O 1
ATOM 2570 N N . THR A 1 318 ? -11.410 4.563 24.743 1.00 97.19 318 THR A N 1
ATOM 2571 C CA 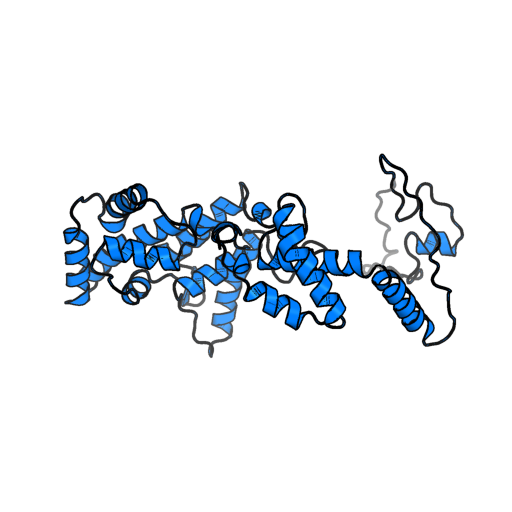. THR A 1 318 ? -10.098 4.253 25.336 1.00 97.19 318 THR A CA 1
ATOM 2572 C C . THR A 1 318 ? -9.649 2.825 25.019 1.00 97.19 318 THR A C 1
ATOM 2574 O O . THR A 1 318 ? -8.483 2.610 24.689 1.00 97.19 318 THR A O 1
ATOM 2577 N N . ARG A 1 319 ? -10.567 1.852 25.093 1.00 98.19 319 ARG A N 1
ATOM 2578 C CA . ARG A 1 319 ? -10.279 0.438 24.808 1.00 98.19 319 ARG A CA 1
ATOM 2579 C C . ARG A 1 319 ? -9.945 0.212 23.336 1.00 98.19 319 ARG A C 1
ATOM 2581 O O . ARG A 1 319 ? -8.920 -0.391 23.034 1.00 98.19 319 ARG A O 1
ATOM 2588 N N . LEU A 1 320 ? -10.761 0.755 22.434 1.00 98.62 320 LEU A N 1
ATOM 2589 C CA . LEU A 1 320 ? -10.559 0.631 20.991 1.00 98.62 320 LEU A CA 1
ATOM 2590 C C . LEU A 1 320 ? -9.310 1.376 20.519 1.00 98.62 320 LEU A C 1
ATOM 2592 O O . LEU A 1 320 ? -8.522 0.835 19.750 1.00 98.62 320 LEU A O 1
ATOM 2596 N N . ARG A 1 321 ? -9.064 2.581 21.044 1.00 98.12 321 ARG A N 1
ATOM 2597 C CA . ARG A 1 321 ? -7.837 3.343 20.783 1.00 98.12 321 ARG A CA 1
ATOM 2598 C C . ARG A 1 321 ? -6.595 2.532 21.148 1.00 98.12 321 ARG A C 1
ATOM 2600 O O . ARG A 1 321 ? -5.652 2.487 20.368 1.00 98.12 321 ARG A O 1
ATOM 2607 N N . ASN A 1 322 ? -6.593 1.872 22.309 1.00 96.62 322 ASN A N 1
ATOM 2608 C CA . ASN A 1 322 ? -5.475 1.026 22.728 1.00 96.62 322 ASN A CA 1
ATOM 2609 C C . ASN A 1 322 ? -5.339 -0.230 21.853 1.00 96.62 322 ASN A C 1
ATOM 2611 O O . ASN A 1 322 ? -4.216 -0.599 21.518 1.00 96.62 322 ASN A O 1
ATOM 2615 N N . LEU A 1 323 ? -6.456 -0.859 21.469 1.00 98.31 323 LEU A N 1
ATOM 2616 C CA . LEU A 1 323 ? -6.472 -2.030 20.589 1.00 98.31 323 LEU A CA 1
ATOM 2617 C C . LEU A 1 323 ? -5.872 -1.715 19.214 1.00 98.31 323 LEU A C 1
ATOM 2619 O O . LEU A 1 323 ? -4.894 -2.344 18.817 1.00 98.31 323 LEU A O 1
ATOM 2623 N N . TYR A 1 324 ? -6.399 -0.711 18.513 1.00 98.44 324 TYR A N 1
ATOM 2624 C CA . TYR A 1 324 ? -5.928 -0.380 17.167 1.00 98.44 324 TYR A CA 1
ATOM 2625 C C . TYR A 1 324 ? -4.519 0.206 17.172 1.00 98.44 324 TYR A C 1
ATOM 2627 O O . TYR A 1 324 ? -3.722 -0.121 16.296 1.00 98.44 324 TYR A O 1
ATOM 2635 N N . LYS A 1 325 ? -4.153 0.989 18.198 1.00 97.56 325 LYS A N 1
ATOM 2636 C CA . LYS A 1 325 ? -2.756 1.394 18.404 1.00 97.56 325 LYS A CA 1
ATOM 2637 C C . LYS A 1 325 ? -1.842 0.174 18.541 1.00 97.56 325 LYS A C 1
ATOM 2639 O O . LYS A 1 325 ? -0.744 0.181 17.992 1.00 97.56 325 LYS A O 1
ATOM 2644 N N . TYR A 1 326 ? -2.258 -0.851 19.287 1.00 96.19 326 TYR A N 1
ATOM 2645 C CA . TYR A 1 326 ? -1.466 -2.069 19.444 1.00 96.19 326 TYR A CA 1
ATOM 2646 C C . TYR A 1 326 ? -1.278 -2.771 18.098 1.00 96.19 326 TYR A C 1
ATOM 2648 O O . TYR A 1 326 ? -0.142 -3.067 17.743 1.00 96.19 326 TYR A O 1
ATOM 2656 N N . PHE A 1 327 ? -2.356 -2.963 17.330 1.00 97.00 327 PHE A N 1
ATOM 2657 C CA . PHE A 1 327 ? -2.273 -3.576 16.003 1.00 97.00 327 PHE A CA 1
ATOM 2658 C C . PHE A 1 327 ? -1.323 -2.819 15.069 1.00 97.00 327 PHE A C 1
ATOM 2660 O O . PHE A 1 327 ? -0.410 -3.410 14.500 1.00 97.00 327 PHE A O 1
ATOM 2667 N N . MET A 1 328 ? -1.445 -1.494 14.987 1.00 96.94 328 MET A N 1
ATOM 2668 C CA . MET A 1 328 ? -0.584 -0.695 14.108 1.00 96.94 328 MET A CA 1
ATOM 2669 C C . MET A 1 328 ? 0.908 -0.728 14.482 1.00 96.94 328 MET A C 1
ATOM 2671 O O . MET A 1 328 ? 1.755 -0.457 13.635 1.00 96.94 328 MET A O 1
ATOM 2675 N N . ASN A 1 329 ? 1.238 -1.075 15.731 1.00 94.25 329 ASN A N 1
ATOM 2676 C CA . ASN A 1 329 ? 2.616 -1.188 16.214 1.00 94.25 329 ASN A CA 1
ATOM 2677 C C . ASN A 1 329 ? 3.236 -2.582 15.999 1.00 94.25 329 ASN A C 1
ATOM 2679 O O . ASN A 1 329 ? 4.427 -2.756 16.271 1.00 94.25 329 ASN A O 1
ATOM 2683 N N . LEU A 1 330 ? 2.466 -3.572 15.535 1.00 93.19 330 LEU A N 1
ATOM 2684 C CA . LEU A 1 330 ? 3.010 -4.880 15.173 1.00 93.19 330 LEU A CA 1
ATOM 2685 C C . LEU A 1 330 ? 3.608 -4.862 13.761 1.00 93.19 330 LEU A C 1
ATOM 2687 O O . LEU A 1 330 ? 3.250 -4.057 12.900 1.00 93.19 330 LEU A O 1
ATOM 2691 N N . SER A 1 331 ? 4.534 -5.787 13.518 1.00 91.12 331 SER A N 1
ATOM 2692 C CA . SER A 1 331 ? 5.228 -5.930 12.235 1.00 91.12 331 SER A CA 1
ATOM 2693 C C . SER A 1 331 ? 4.299 -6.272 11.073 1.00 91.12 331 SER A C 1
ATOM 2695 O O . SER A 1 331 ? 4.513 -5.823 9.952 1.00 91.12 331 SER A O 1
ATOM 2697 N N . GLU A 1 332 ? 3.245 -7.026 11.353 1.00 92.44 332 GLU A N 1
ATOM 2698 C CA . GLU A 1 332 ? 2.245 -7.509 10.414 1.00 92.44 332 GLU A CA 1
ATOM 2699 C C . GLU A 1 332 ? 1.524 -6.339 9.734 1.00 92.44 332 GLU A C 1
ATOM 2701 O O . GLU A 1 332 ? 1.220 -6.401 8.545 1.00 92.44 332 GLU A O 1
ATOM 2706 N N . TYR A 1 333 ? 1.350 -5.223 10.450 1.00 94.38 333 TYR A N 1
ATOM 2707 C CA . TYR A 1 333 ? 0.740 -4.008 9.915 1.00 94.38 333 TYR A CA 1
ATOM 2708 C C . TYR A 1 333 ? 1.599 -3.310 8.848 1.00 94.38 333 TYR A C 1
ATOM 2710 O O . TYR A 1 333 ? 1.095 -2.539 8.027 1.00 94.38 333 TYR A O 1
ATOM 2718 N N . GLN A 1 334 ? 2.905 -3.587 8.805 1.00 92.62 334 GLN A N 1
ATOM 2719 C CA . GLN A 1 334 ? 3.811 -3.003 7.811 1.00 92.62 334 GLN A CA 1
ATOM 2720 C C . GLN A 1 334 ? 3.679 -3.655 6.427 1.00 92.62 334 GLN A C 1
ATOM 2722 O O . GLN A 1 334 ? 4.168 -3.106 5.434 1.00 92.62 334 GLN A O 1
ATOM 2727 N N . LEU A 1 335 ? 3.015 -4.810 6.362 1.00 90.38 335 LEU A N 1
ATOM 2728 C CA . LEU A 1 335 ? 2.930 -5.666 5.185 1.00 90.38 335 LEU A CA 1
ATOM 2729 C C . LEU A 1 335 ? 1.645 -5.393 4.392 1.00 90.38 335 LEU A C 1
ATOM 2731 O O . LEU A 1 335 ? 0.625 -5.011 4.972 1.00 90.38 335 LEU A O 1
ATOM 2735 N N . SER A 1 336 ? 1.674 -5.581 3.072 1.00 79.38 336 SER A N 1
ATOM 2736 C CA . SER A 1 336 ? 0.491 -5.568 2.194 1.00 79.38 336 SER A CA 1
ATOM 2737 C C . SER A 1 336 ? 0.396 -6.793 1.302 1.00 79.38 336 SER A C 1
ATOM 2739 O O . SER A 1 336 ? 1.455 -7.405 1.027 1.00 79.38 336 SER A O 1
#